Protein AF-A0A562SX01-F1 (afdb_monomer)

Solvent-accessible surface area (backbone atoms only — not comparable to full-atom values): 12987 Å² total; per-residue (Å²): 105,70,64,56,53,40,54,46,38,74,75,64,34,46,51,41,37,66,87,59,15,26,40,37,54,45,76,44,70,61,44,77,41,73,94,79,33,29,35,37,55,60,44,55,45,57,44,79,40,73,64,53,52,91,39,69,68,59,54,55,48,47,28,69,74,72,72,46,53,72,67,57,49,51,51,53,49,50,52,50,24,53,49,50,54,50,48,56,71,75,39,66,60,53,73,45,78,61,45,25,35,43,30,58,48,103,89,47,81,47,76,46,62,49,42,80,57,86,81,60,79,63,42,82,54,80,86,83,79,69,89,81,68,80,44,79,43,75,59,89,93,44,79,41,40,53,64,59,52,51,51,53,53,55,64,73,59,64,70,74,79,72,62,63,62,57,56,54,51,52,52,53,53,53,52,52,51,51,53,54,50,48,62,76,76,40,83,83,82,85,78,88,87,74,91,85,80,81,84,87,81,88,81,88,88,83,85,88,84,91,132

pLDDT: mean 81.66, std 14.64, range [40.81, 96.25]

Nearest PDB structures (foldseek):
  6o6k-assembly1_B  TM=8.330E-01  e=7.144E-02  Escherichia coli K-12
  4yex-assembly1_A  TM=8.608E-01  e=1.485E-01  Escherichia coli
  4p3v-assembly1_A-2  TM=8.285E-01  e=1.314E-01  Escherichia coli K-12
  6o8q-assembly1_E  TM=8.315E-01  e=1.237E-01  Escherichia coli K-12
  4qju-assembly1_B  TM=5.529E-01  e=1.030E-01  Staphylococcus aureus subsp. aureus Mu50

Organism: NCBI:txid510947

Sequence (211 aa):
MVELVAQYLTFNKQVSIKDVGTFSVEELPARLDFPNRLLHAPEHILHFNTKWSEDELFEQWLQKQSGASQQEVQEQLQHLSDLFQRTLSEEKRFGWKRIGQFSKNEQQIAFVSEFEAAKRAPVTAEKVIRKNAQHSIRVGEQEKTNVEMEELLQTQSRKTLNLWWLFALALFLTALVLILFTLTNHSPQWNRQGNSQKLKLNEMPALYKSR

Secondary structure (DSSP, 8-state):
-HHHHHHHHHHHSEEEETTTEEEEEEEEPPEEETTTTEEEPPEEEEEEES-----HHHHHHHHHHH---HHHHHHHHHHHHHHHHHHHHH-SEEEETTTEEEEEETTEEEEEE------PPPEEPP----TT---EEEETTEEEEHHHHHHHHHHHT-----THHHHHHHHHHHHHHHHHHHHHHS-------S-----------------

Foldseek 3Di:
DLVLVLVCCVPVQWDFAPLAFIKGKDKACWDQDPVVQWIFHIDIDIDTDSDGDDDVVSLVVCCVVVVDDSVVSVVVSVVVSVVNVVCQVPPQKDARPLAFIWGDDPDDIDTDGPNDDPGDDIDGHDDDDDPPDFDFDDDPNDTDTPVVVVVVVVVVPPDPPPCVVVVVVVVVVVVVVVVVVCVVPDDDPPDDDDDDDDDDDDDDDDDDDDD

Radius of gyration: 47.68 Å; Cα contacts (8 Å, |Δi|>4): 227; chains: 1; bounding box: 154×55×83 Å

Mean predicted aligned error: 17.13 Å

Structure (mmCIF, N/CA/C/O backbone):
data_AF-A0A562SX01-F1
#
_entry.id   AF-A0A562SX01-F1
#
loop_
_atom_site.group_PDB
_atom_site.id
_atom_site.type_symbol
_atom_site.label_atom_id
_atom_site.label_alt_id
_atom_site.label_comp_id
_atom_site.label_asym_id
_atom_site.label_entity_id
_atom_site.label_seq_id
_atom_site.pdbx_PDB_ins_code
_atom_site.Cartn_x
_atom_site.Cartn_y
_atom_site.Cartn_z
_atom_site.occupancy
_atom_site.B_iso_or_equiv
_atom_site.auth_seq_id
_atom_site.auth_comp_id
_atom_site.auth_asym_id
_atom_site.auth_atom_id
_atom_site.pdbx_PDB_model_num
ATOM 1 N N . MET A 1 1 ? -14.281 -9.544 9.778 1.00 90.19 1 MET A N 1
ATOM 2 C CA . MET A 1 1 ? -14.142 -8.078 9.611 1.00 90.19 1 MET A CA 1
ATOM 3 C C . MET A 1 1 ? -12.823 -7.658 8.979 1.00 90.19 1 MET A C 1
ATOM 5 O O . MET A 1 1 ? -12.880 -7.146 7.874 1.00 90.19 1 MET A O 1
ATOM 9 N N . VAL A 1 2 ? -11.653 -7.911 9.582 1.00 92.44 2 VAL A N 1
ATOM 10 C CA . VAL A 1 2 ? -10.346 -7.512 8.995 1.00 92.44 2 VAL A CA 1
ATOM 11 C C . VAL A 1 2 ? -10.159 -8.013 7.550 1.00 92.44 2 VAL A C 1
ATOM 13 O O . VAL A 1 2 ? -9.691 -7.278 6.689 1.00 92.44 2 VAL A O 1
ATOM 16 N N . GLU A 1 3 ? -10.602 -9.234 7.241 1.00 92.00 3 GLU A N 1
ATOM 17 C CA . GLU A 1 3 ? -10.546 -9.765 5.869 1.00 92.00 3 GLU A CA 1
ATOM 18 C C . GLU A 1 3 ? -11.429 -8.993 4.874 1.00 92.00 3 GLU A C 1
ATOM 20 O O . GLU A 1 3 ? -11.033 -8.813 3.725 1.00 92.00 3 GLU A O 1
ATOM 25 N N . LEU A 1 4 ? -12.589 -8.492 5.316 1.00 92.88 4 LEU A N 1
ATOM 26 C CA . LEU A 1 4 ? -13.482 -7.671 4.493 1.00 92.88 4 LEU A CA 1
ATOM 27 C C . LEU A 1 4 ? -12.864 -6.297 4.217 1.00 92.88 4 LEU A C 1
ATOM 29 O O . LEU A 1 4 ? -12.974 -5.800 3.101 1.00 92.88 4 LEU A O 1
ATOM 33 N N . VAL A 1 5 ? -12.148 -5.725 5.191 1.00 93.19 5 VAL A N 1
ATOM 34 C CA . VAL A 1 5 ? -11.354 -4.496 5.005 1.00 93.19 5 VAL A CA 1
ATOM 35 C C . VAL A 1 5 ? -10.289 -4.718 3.926 1.00 93.19 5 VAL A C 1
ATOM 37 O O . VAL A 1 5 ? -10.196 -3.944 2.975 1.00 93.19 5 VAL A O 1
ATOM 40 N N . ALA A 1 6 ? -9.521 -5.808 4.024 1.00 92.00 6 ALA A N 1
ATOM 41 C CA . ALA A 1 6 ? -8.497 -6.148 3.033 1.00 92.00 6 ALA A CA 1
ATOM 42 C C . ALA A 1 6 ? -9.093 -6.380 1.630 1.00 92.00 6 ALA A C 1
ATOM 44 O O . ALA A 1 6 ? -8.517 -5.970 0.618 1.00 92.00 6 ALA A O 1
ATOM 45 N N . GLN A 1 7 ? -10.262 -7.022 1.559 1.00 91.88 7 GLN A N 1
ATOM 46 C CA . GLN A 1 7 ? -10.986 -7.220 0.307 1.00 91.88 7 GLN A CA 1
ATOM 47 C C . GLN A 1 7 ? -11.448 -5.887 -0.290 1.00 91.88 7 GLN A C 1
ATOM 49 O O . GLN A 1 7 ? -11.223 -5.649 -1.474 1.00 91.88 7 GLN A O 1
ATOM 54 N N . TYR A 1 8 ? -12.033 -5.001 0.514 1.00 93.56 8 TYR A N 1
ATOM 55 C CA . TYR A 1 8 ? -12.489 -3.690 0.057 1.00 93.56 8 TYR A CA 1
ATOM 56 C C . TYR A 1 8 ? -11.333 -2.826 -0.466 1.00 93.56 8 TYR A C 1
ATOM 58 O O . TYR A 1 8 ? -11.440 -2.242 -1.547 1.00 93.56 8 TYR A O 1
ATOM 66 N N . LEU A 1 9 ? -10.192 -2.828 0.233 1.00 91.69 9 LEU A N 1
ATOM 67 C CA . LEU A 1 9 ? -8.965 -2.136 -0.183 1.00 91.69 9 LEU A CA 1
ATOM 68 C C . LEU A 1 9 ? -8.446 -2.585 -1.554 1.00 91.69 9 LEU A C 1
ATOM 70 O O . LEU A 1 9 ? -7.864 -1.782 -2.280 1.00 91.69 9 LEU A O 1
ATOM 74 N N . THR A 1 10 ? -8.687 -3.844 -1.930 1.00 87.62 10 THR A N 1
ATOM 75 C CA . THR A 1 10 ? -8.270 -4.379 -3.236 1.00 87.62 10 THR A CA 1
ATOM 76 C C . THR A 1 10 ? -9.004 -3.693 -4.396 1.00 87.62 10 THR A C 1
ATOM 78 O O . THR A 1 10 ? -8.439 -3.564 -5.480 1.00 87.62 10 THR A O 1
ATOM 81 N N . PHE A 1 11 ? -10.240 -3.231 -4.179 1.00 88.25 11 PHE A N 1
ATOM 82 C CA . PHE A 1 11 ? -11.074 -2.636 -5.229 1.00 88.25 11 PHE A CA 1
ATOM 83 C C . PHE A 1 11 ? -11.157 -1.112 -5.138 1.00 88.25 11 PHE A C 1
ATOM 85 O O . PHE A 1 11 ? -11.030 -0.435 -6.154 1.00 88.25 11 PHE A O 1
ATOM 92 N N . ASN A 1 12 ? -11.340 -0.570 -3.933 1.00 91.19 12 ASN A N 1
ATOM 93 C CA . ASN A 1 12 ? -11.610 0.857 -3.737 1.00 91.19 12 ASN A CA 1
ATOM 94 C C . ASN A 1 12 ? -10.358 1.681 -3.419 1.00 91.19 12 ASN A C 1
ATOM 96 O O . ASN A 1 12 ? -10.450 2.899 -3.313 1.00 91.19 12 ASN A O 1
ATOM 100 N N . LYS A 1 13 ? -9.186 1.036 -3.293 1.00 92.00 13 LYS A N 1
ATOM 101 C CA . LYS A 1 13 ? -7.871 1.639 -3.000 1.00 92.00 13 LYS A CA 1
ATOM 102 C C . LYS A 1 13 ? -7.796 2.468 -1.711 1.00 92.00 13 LYS A C 1
ATOM 104 O O . LYS A 1 13 ? -6.700 2.826 -1.314 1.00 92.00 13 LYS A O 1
ATOM 109 N N . GLN A 1 14 ? -8.892 2.763 -1.029 1.00 94.69 14 GLN A N 1
ATOM 110 C CA . GLN A 1 14 ? -8.906 3.517 0.215 1.00 94.69 14 GLN A CA 1
ATOM 111 C C . GLN A 1 14 ? -10.046 3.031 1.102 1.00 94.69 14 GLN A C 1
ATOM 113 O O . GLN A 1 14 ? -11.100 2.649 0.600 1.00 94.69 14 GLN A O 1
ATOM 118 N N . VAL A 1 15 ? -9.824 3.036 2.413 1.00 95.62 15 VAL A N 1
ATOM 119 C CA . VAL A 1 15 ? -10.876 2.843 3.412 1.00 95.62 15 VAL A CA 1
ATOM 120 C C . VAL A 1 15 ? -10.531 3.607 4.673 1.00 95.62 15 VAL A C 1
ATOM 122 O O . VAL A 1 15 ? -9.377 3.588 5.116 1.00 95.62 15 VAL A O 1
ATOM 125 N N . SER A 1 16 ? -11.521 4.269 5.255 1.00 96.25 16 SER A N 1
ATOM 126 C CA . SER A 1 16 ? -11.385 4.896 6.566 1.00 96.25 16 SER A CA 1
ATOM 127 C C . SER A 1 16 ? -12.200 4.141 7.608 1.00 96.25 16 SER A C 1
ATOM 129 O O . SER A 1 16 ? -13.365 3.817 7.395 1.00 96.25 16 SER A O 1
ATOM 131 N N . ILE A 1 17 ? -11.570 3.842 8.743 1.00 95.25 17 ILE A N 1
ATOM 132 C CA . ILE A 1 17 ? -12.204 3.165 9.871 1.00 95.25 17 ILE A CA 1
ATOM 133 C C . ILE A 1 17 ? -12.114 4.086 11.081 1.00 95.25 17 ILE A C 1
ATOM 135 O O . ILE A 1 17 ? -11.023 4.494 11.498 1.00 95.25 17 ILE A O 1
ATOM 139 N N . LYS A 1 18 ? -13.278 4.387 11.658 1.00 93.19 18 LYS A N 1
ATOM 140 C CA . LYS A 1 18 ? -13.404 5.210 12.857 1.00 93.19 18 LYS A CA 1
ATOM 141 C C . LYS A 1 18 ? -12.521 4.677 13.983 1.00 93.19 18 LYS A C 1
ATOM 143 O O . LYS A 1 18 ? -12.4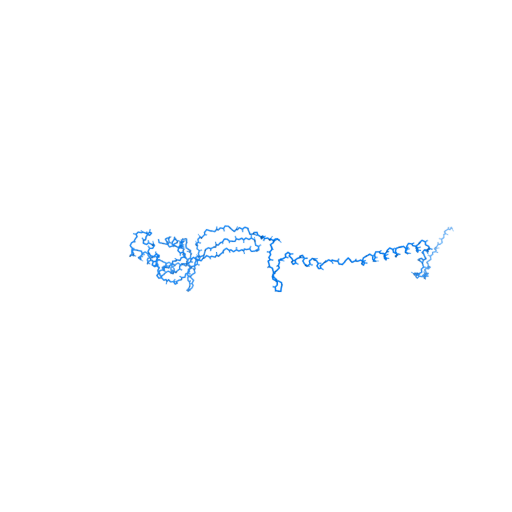88 3.476 14.231 1.00 93.19 18 LYS A O 1
ATOM 148 N N . ASP A 1 19 ? -11.802 5.573 14.651 1.00 91.38 19 ASP A N 1
ATOM 149 C CA . ASP A 1 19 ? -10.902 5.272 15.772 1.00 91.38 19 ASP A CA 1
ATOM 150 C C . ASP A 1 19 ? -9.759 4.290 15.450 1.00 91.38 19 ASP A C 1
ATOM 152 O O . ASP A 1 19 ? -9.037 3.873 16.348 1.00 91.38 19 ASP A O 1
ATOM 156 N N . VAL A 1 20 ? -9.531 3.954 14.178 1.00 93.81 20 VAL A N 1
ATOM 157 C CA . VAL A 1 20 ? -8.364 3.182 13.720 1.00 93.81 20 VAL A CA 1
ATOM 158 C C . VAL A 1 20 ? -7.490 4.062 12.838 1.00 93.81 20 VAL A C 1
ATOM 160 O O . VAL A 1 20 ? -6.303 4.233 13.115 1.00 93.81 20 VAL A O 1
ATOM 163 N N . GLY A 1 21 ? -8.078 4.630 11.785 1.00 94.50 21 GLY A N 1
ATOM 164 C CA . GLY A 1 21 ? -7.365 5.416 10.789 1.00 94.50 21 GLY A CA 1
ATOM 165 C C . GLY A 1 21 ? -7.805 5.123 9.358 1.00 94.50 21 GLY A C 1
ATOM 166 O O . GLY A 1 21 ? -8.727 4.348 9.101 1.00 94.50 21 GLY A O 1
ATOM 167 N N . THR A 1 22 ? -7.106 5.748 8.420 1.00 96.06 22 THR A N 1
ATOM 168 C CA . THR A 1 22 ? -7.301 5.593 6.980 1.00 96.06 22 THR A CA 1
ATOM 169 C C . THR A 1 22 ? -6.197 4.731 6.387 1.00 96.06 22 THR A C 1
ATOM 171 O O . THR A 1 22 ? -5.009 4.976 6.613 1.00 96.06 22 THR A O 1
ATOM 174 N N . PHE A 1 23 ? -6.597 3.757 5.580 1.00 95.38 23 PHE A N 1
ATOM 175 C CA . PHE A 1 23 ? -5.716 2.956 4.744 1.00 95.38 23 PHE A CA 1
ATOM 176 C C . PHE A 1 23 ? -5.864 3.399 3.292 1.00 95.38 23 PHE A C 1
ATOM 178 O O . PHE A 1 23 ? -6.986 3.531 2.809 1.00 95.38 23 PHE A O 1
ATOM 185 N N . SER A 1 24 ? -4.754 3.607 2.588 1.00 94.69 24 SER A N 1
ATOM 186 C CA . SER A 1 24 ? -4.752 4.021 1.180 1.00 94.69 24 SER A CA 1
ATOM 187 C C . SER A 1 24 ? -3.685 3.279 0.386 1.00 94.69 24 SER A C 1
ATOM 189 O O . SER A 1 24 ? -2.527 3.230 0.788 1.00 94.69 24 SER A O 1
ATOM 191 N N . VAL A 1 25 ? -4.068 2.712 -0.748 1.00 92.62 25 VAL A N 1
ATOM 192 C CA . VAL A 1 25 ? -3.209 2.007 -1.693 1.00 92.62 25 VAL A CA 1
ATOM 193 C C . VAL A 1 25 ? -2.654 3.024 -2.684 1.00 92.62 25 VAL A C 1
ATOM 195 O O . VAL A 1 25 ? -3.387 3.565 -3.513 1.00 92.62 25 VAL A O 1
ATOM 198 N N . GLU A 1 26 ? -1.352 3.263 -2.607 1.00 90.56 26 GLU A N 1
ATOM 199 C CA . GLU A 1 26 ? -0.598 4.035 -3.588 1.00 90.56 26 GLU A CA 1
ATOM 200 C C . GLU A 1 26 ? -0.040 3.098 -4.662 1.00 90.56 26 GLU A C 1
ATOM 202 O O . GLU A 1 26 ? 0.462 2.016 -4.359 1.00 90.56 26 GLU A O 1
ATOM 207 N N . GLU A 1 27 ? -0.133 3.510 -5.925 1.00 88.00 27 GLU A N 1
ATOM 208 C CA . GLU A 1 27 ? 0.446 2.795 -7.061 1.00 88.00 27 GLU A CA 1
ATOM 209 C C . GLU A 1 27 ? 1.734 3.500 -7.489 1.00 88.00 27 GLU A C 1
ATOM 211 O O . GLU A 1 27 ? 1.711 4.610 -8.022 1.00 88.00 27 GLU A O 1
ATOM 216 N N . LEU A 1 28 ? 2.870 2.849 -7.257 1.00 88.19 28 LEU A N 1
ATOM 217 C CA . LEU A 1 28 ? 4.151 3.284 -7.782 1.00 88.19 28 LEU A CA 1
ATOM 218 C C . LEU A 1 28 ? 4.261 2.872 -9.253 1.00 88.19 28 LEU A C 1
ATOM 220 O O . LEU A 1 28 ? 4.051 1.698 -9.576 1.00 88.19 28 LEU A O 1
ATOM 224 N N . PRO A 1 29 ? 4.637 3.794 -10.155 1.00 91.25 29 PRO A N 1
ATOM 225 C CA . PRO A 1 29 ? 4.754 3.487 -11.572 1.00 91.25 29 PRO A CA 1
ATOM 226 C C . PRO A 1 29 ? 5.873 2.476 -11.836 1.00 91.25 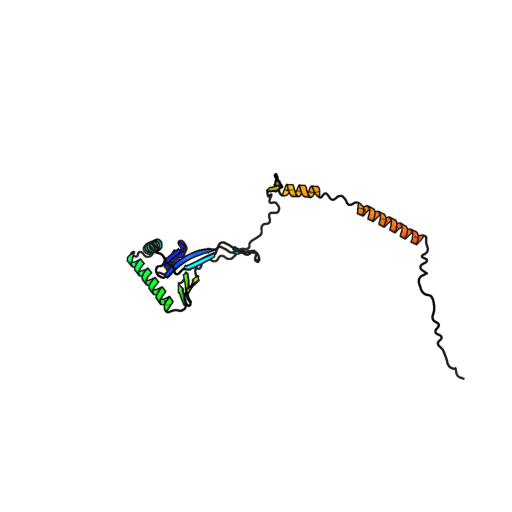29 PRO A C 1
ATOM 228 O O . PRO A 1 29 ? 6.777 2.280 -11.023 1.00 91.25 29 PRO A O 1
ATOM 231 N N . ALA A 1 30 ? 5.845 1.870 -13.025 1.00 91.56 30 ALA A N 1
ATOM 232 C CA . ALA A 1 30 ? 6.946 1.046 -13.506 1.00 91.56 30 ALA A CA 1
ATOM 233 C C . ALA A 1 30 ? 8.259 1.845 -13.506 1.00 91.56 30 ALA A C 1
ATOM 235 O O . ALA A 1 30 ? 8.296 3.004 -13.933 1.00 91.56 30 ALA A O 1
ATOM 236 N N . ARG A 1 31 ? 9.345 1.220 -13.046 1.00 91.94 31 ARG A N 1
ATOM 237 C CA . ARG A 1 31 ? 10.655 1.872 -12.904 1.00 91.94 31 ARG A CA 1
ATOM 238 C C . ARG A 1 31 ? 11.693 1.183 -13.773 1.00 91.94 31 ARG A C 1
ATOM 240 O O . ARG A 1 31 ? 11.840 -0.033 -13.723 1.00 91.94 31 ARG A O 1
ATOM 247 N N . LEU A 1 32 ? 12.424 1.969 -14.557 1.00 92.31 32 LEU A N 1
ATOM 248 C CA . LEU A 1 32 ? 13.564 1.485 -15.329 1.00 92.31 32 LEU A CA 1
ATOM 249 C C . LEU A 1 32 ? 14.831 1.558 -14.471 1.00 92.31 32 LEU A C 1
ATOM 251 O O . LEU A 1 32 ? 15.298 2.643 -14.126 1.00 92.31 32 LEU A O 1
ATOM 255 N N . ASP A 1 33 ? 15.397 0.400 -14.161 1.00 91.75 33 ASP A N 1
ATOM 256 C CA . ASP A 1 33 ? 16.733 0.255 -13.599 1.00 91.75 33 ASP A CA 1
ATOM 257 C C . ASP A 1 33 ? 17.748 0.263 -14.752 1.00 91.75 33 ASP A C 1
ATOM 259 O O . ASP A 1 33 ? 17.955 -0.733 -15.451 1.00 91.75 33 ASP A O 1
ATOM 263 N N . PHE A 1 34 ? 18.344 1.433 -14.991 1.00 89.50 34 PHE A N 1
ATOM 264 C CA . PHE A 1 34 ? 19.327 1.633 -16.056 1.00 89.50 34 PHE A CA 1
ATOM 265 C C . PHE A 1 34 ? 20.605 0.795 -15.878 1.00 89.50 34 PHE A C 1
ATOM 267 O O . PHE A 1 34 ? 21.010 0.175 -16.867 1.00 89.50 34 PHE A O 1
ATOM 274 N N . PRO A 1 35 ? 21.251 0.753 -14.690 1.00 91.50 35 PRO A N 1
ATOM 275 C CA . PRO A 1 35 ? 22.425 -0.090 -14.462 1.00 91.50 35 PRO A CA 1
ATOM 276 C C . PRO A 1 35 ? 22.195 -1.560 -14.810 1.00 91.50 35 PRO A C 1
ATOM 278 O O . PRO A 1 35 ? 23.015 -2.156 -15.512 1.00 91.50 35 PRO A O 1
ATOM 281 N N . ASN A 1 36 ? 21.067 -2.123 -14.371 1.00 92.38 36 ASN A N 1
ATOM 282 C CA . ASN A 1 36 ? 20.784 -3.548 -14.545 1.00 92.38 36 ASN A CA 1
ATOM 283 C C . ASN A 1 36 ? 20.001 -3.861 -15.828 1.00 92.38 36 ASN A C 1
ATOM 285 O O . ASN A 1 36 ? 19.815 -5.030 -16.159 1.00 92.38 36 ASN A O 1
ATOM 289 N N . ARG A 1 37 ? 19.568 -2.834 -16.575 1.00 91.31 37 ARG A N 1
ATOM 290 C CA . ARG A 1 37 ? 18.702 -2.956 -17.763 1.00 91.31 37 ARG A CA 1
ATOM 291 C C . ARG A 1 37 ? 17.424 -3.735 -17.459 1.00 91.31 37 ARG A C 1
ATOM 293 O O . ARG A 1 37 ? 16.992 -4.566 -18.256 1.00 91.31 37 ARG A O 1
ATOM 300 N N . LEU A 1 38 ? 16.827 -3.468 -16.304 1.00 94.19 38 LEU A N 1
ATOM 301 C CA . LEU A 1 38 ? 15.600 -4.116 -15.859 1.00 94.19 38 LEU A CA 1
ATOM 302 C C . LEU A 1 38 ? 14.461 -3.106 -15.820 1.00 94.19 38 LEU A C 1
ATOM 304 O O . LEU A 1 38 ? 14.623 -1.980 -15.360 1.00 94.19 38 LEU A O 1
ATOM 308 N N . LEU A 1 39 ? 13.289 -3.516 -16.284 1.00 91.62 39 LEU A N 1
ATOM 309 C CA . LEU A 1 39 ? 12.047 -2.790 -16.094 1.00 91.62 39 LEU A CA 1
ATOM 310 C C . LEU A 1 39 ? 11.271 -3.455 -14.957 1.00 91.62 39 LEU A C 1
ATOM 312 O O . LEU A 1 39 ? 10.782 -4.580 -15.091 1.00 91.62 39 LEU A O 1
ATOM 316 N N . HIS A 1 40 ? 11.171 -2.748 -13.838 1.00 92.00 40 HIS A N 1
ATOM 317 C CA . HIS A 1 40 ? 10.344 -3.129 -12.705 1.00 92.00 40 HIS A CA 1
ATOM 318 C C . HIS A 1 40 ? 8.884 -2.817 -13.020 1.00 92.00 40 HIS A C 1
ATOM 320 O O . HIS A 1 40 ? 8.562 -1.737 -13.521 1.00 92.00 40 HIS A O 1
ATOM 326 N N . ALA A 1 41 ? 8.001 -3.768 -12.721 1.00 90.75 41 ALA A N 1
ATOM 327 C CA . ALA A 1 41 ? 6.566 -3.561 -12.836 1.00 90.75 41 ALA A CA 1
ATOM 328 C C . ALA A 1 41 ? 6.076 -2.490 -11.840 1.00 90.75 41 ALA A C 1
ATOM 330 O O . ALA A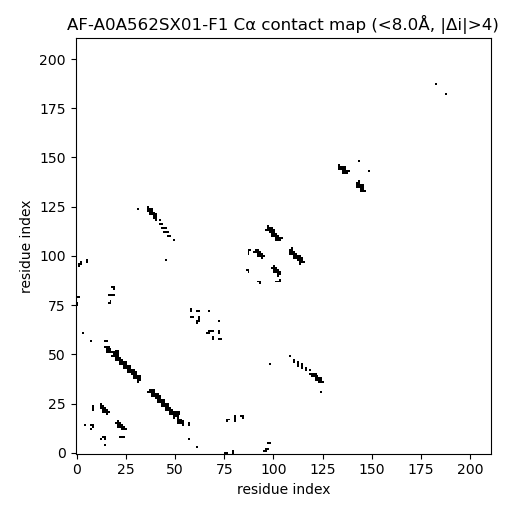 1 41 ? 6.765 -2.222 -10.854 1.00 90.75 41 ALA A O 1
ATOM 331 N N . PRO A 1 42 ? 4.892 -1.897 -12.074 1.00 89.38 42 PRO A N 1
ATOM 332 C CA . PRO A 1 42 ? 4.238 -1.059 -11.079 1.00 89.38 42 PRO A CA 1
ATOM 333 C C . PRO A 1 42 ? 4.046 -1.816 -9.761 1.00 89.38 42 PRO A C 1
ATOM 335 O O . PRO A 1 42 ? 3.707 -3.005 -9.760 1.00 89.38 42 PRO A O 1
ATOM 338 N N . GLU A 1 43 ? 4.257 -1.126 -8.647 1.00 87.25 43 GLU A N 1
ATOM 339 C CA . GLU A 1 43 ? 4.134 -1.678 -7.296 1.00 87.25 43 GLU A CA 1
ATOM 340 C C . GLU A 1 43 ? 2.957 -1.013 -6.585 1.00 87.25 43 GLU A C 1
ATOM 342 O O . GLU A 1 43 ? 2.655 0.144 -6.844 1.00 87.25 43 GLU A O 1
ATOM 347 N N . HIS A 1 44 ? 2.294 -1.727 -5.676 1.00 87.38 44 HIS A N 1
ATOM 348 C CA . HIS A 1 44 ? 1.266 -1.126 -4.828 1.00 87.38 44 HIS A CA 1
ATOM 349 C C . HIS A 1 44 ? 1.739 -1.140 -3.382 1.00 87.38 44 HIS A C 1
ATOM 351 O O . HIS A 1 44 ? 2.165 -2.184 -2.882 1.00 87.38 44 HIS A O 1
ATOM 357 N N . ILE A 1 45 ? 1.651 0.006 -2.718 1.00 87.62 45 ILE A N 1
ATOM 358 C CA . ILE A 1 45 ? 2.035 0.174 -1.319 1.00 87.62 45 ILE A CA 1
ATOM 359 C C . ILE A 1 45 ? 0.805 0.609 -0.537 1.00 87.62 45 ILE A C 1
ATOM 361 O O . ILE A 1 45 ? 0.110 1.544 -0.922 1.00 87.62 45 ILE A O 1
ATOM 365 N N . LEU A 1 46 ? 0.529 -0.073 0.574 1.00 92.62 46 LEU A N 1
ATOM 366 C CA . LEU A 1 46 ? -0.507 0.353 1.500 1.00 92.62 46 LEU A CA 1
ATOM 367 C C . LEU A 1 46 ? 0.082 1.354 2.495 1.00 92.62 46 LEU A C 1
ATOM 369 O O . LEU A 1 46 ? 1.030 1.044 3.217 1.00 92.62 46 LEU A O 1
ATOM 373 N N . HIS A 1 47 ? -0.502 2.542 2.546 1.00 93.75 47 HIS A N 1
ATOM 374 C CA . HIS A 1 47 ? -0.207 3.578 3.523 1.00 93.75 47 HIS A CA 1
ATOM 375 C C . HIS A 1 47 ? -1.261 3.569 4.621 1.00 93.75 47 HIS A C 1
ATOM 377 O O . HIS A 1 47 ? -2.441 3.332 4.364 1.00 93.75 47 HIS A O 1
ATOM 383 N N . PHE A 1 48 ? -0.822 3.854 5.843 1.00 95.00 48 PHE A N 1
ATOM 384 C CA . PHE A 1 48 ? -1.683 3.990 7.007 1.00 95.00 48 PHE A CA 1
ATOM 385 C C . PHE A 1 48 ? -1.529 5.385 7.605 1.00 95.00 48 PHE A C 1
ATOM 387 O O . PHE A 1 48 ? -0.413 5.882 7.775 1.00 95.00 48 PHE A O 1
ATOM 394 N N . ASN A 1 49 ? -2.655 6.000 7.947 1.00 94.12 49 ASN A N 1
ATOM 395 C CA . ASN A 1 49 ? -2.719 7.275 8.642 1.00 94.12 49 ASN A CA 1
ATOM 396 C C . ASN A 1 49 ? -3.688 7.151 9.818 1.00 94.12 49 ASN A C 1
ATOM 398 O O . ASN A 1 49 ? -4.801 6.678 9.644 1.00 94.12 49 ASN A O 1
ATOM 402 N N . THR A 1 50 ? -3.305 7.621 11.002 1.00 92.19 50 THR A N 1
ATOM 403 C CA . THR A 1 50 ? -4.164 7.591 12.199 1.00 92.19 50 THR A CA 1
ATOM 404 C C . THR A 1 50 ? -5.399 8.491 12.074 1.00 92.19 50 THR A C 1
ATOM 406 O O . THR A 1 50 ? -6.377 8.306 12.793 1.00 92.19 50 THR A O 1
ATOM 409 N N . LYS A 1 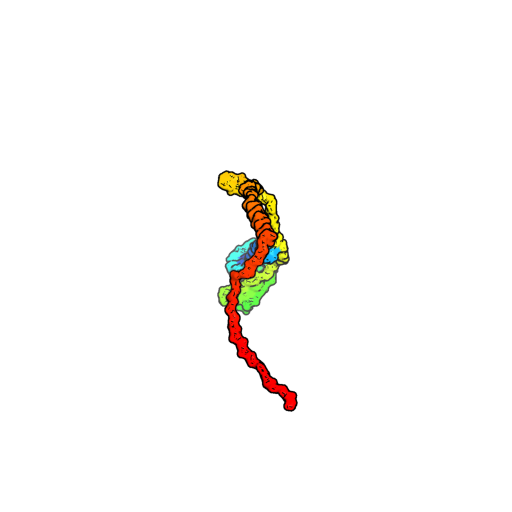51 ? -5.389 9.467 11.157 1.00 93.00 51 LYS A N 1
ATOM 410 C CA . LYS A 1 51 ? -6.574 10.275 10.852 1.00 93.00 51 LYS A CA 1
ATOM 411 C C . LYS A 1 51 ? -7.635 9.411 10.177 1.00 93.00 51 LYS A C 1
ATOM 413 O O . LYS A 1 51 ? -7.327 8.663 9.250 1.00 93.00 51 LYS A O 1
ATOM 418 N N . TRP A 1 52 ? -8.877 9.572 10.606 1.00 93.00 52 TRP A N 1
ATOM 419 C CA . TRP A 1 52 ? -10.037 8.908 10.030 1.00 93.00 52 TRP A CA 1
ATOM 420 C C . TRP A 1 52 ? -11.120 9.937 9.693 1.00 93.00 52 TRP A C 1
ATOM 422 O O . TRP A 1 52 ? -11.193 11.011 10.292 1.00 93.00 52 TRP A O 1
ATOM 432 N N . SER A 1 53 ? -11.941 9.590 8.715 1.00 92.50 53 SER A N 1
ATOM 433 C CA . SER A 1 53 ? -13.212 10.224 8.373 1.00 92.50 53 SER A CA 1
ATOM 434 C C . SER A 1 53 ? -14.312 9.167 8.296 1.00 92.50 53 SER A C 1
ATOM 436 O O . SER A 1 53 ? -14.031 7.966 8.283 1.00 92.50 53 SER A O 1
ATOM 438 N N . GLU A 1 54 ? -15.562 9.604 8.236 1.00 91.50 54 GLU A N 1
ATOM 439 C CA . GLU A 1 54 ? -16.678 8.714 7.915 1.00 91.50 54 GLU A CA 1
ATOM 440 C C . GLU A 1 54 ? -16.523 8.176 6.483 1.00 91.50 54 GLU A C 1
ATOM 442 O O . GLU A 1 54 ? -16.041 8.881 5.591 1.00 91.50 54 GLU A O 1
ATOM 447 N N . ASP A 1 55 ? -16.881 6.907 6.286 1.00 92.44 55 ASP A N 1
ATOM 448 C CA . ASP A 1 55 ? -16.783 6.197 5.007 1.00 92.44 55 ASP A CA 1
ATOM 449 C C . ASP A 1 55 ? -18.094 5.443 4.748 1.00 92.44 55 ASP A C 1
ATOM 451 O O . ASP A 1 55 ? -18.205 4.226 4.915 1.00 92.44 55 ASP A O 1
ATOM 455 N N . GLU A 1 56 ? -19.126 6.198 4.363 1.00 92.69 56 GLU A N 1
ATOM 456 C CA . GLU A 1 56 ? -20.467 5.659 4.105 1.00 92.69 56 GLU A CA 1
ATOM 457 C C . GLU A 1 56 ? -20.463 4.585 3.007 1.00 92.69 56 GLU A C 1
ATOM 459 O O . GLU A 1 56 ? -21.245 3.635 3.057 1.00 92.69 56 GLU A O 1
ATOM 464 N N . LEU A 1 57 ? -19.577 4.711 2.012 1.00 94.06 57 LEU A N 1
ATOM 465 C CA . LEU A 1 57 ? -19.461 3.744 0.919 1.00 94.06 57 LEU A CA 1
ATOM 466 C C . LEU A 1 57 ? -18.952 2.397 1.429 1.00 94.06 57 LEU A C 1
ATOM 468 O O . LEU A 1 57 ? -19.472 1.352 1.024 1.00 94.06 57 LEU A O 1
ATOM 472 N N . PHE A 1 58 ? -17.978 2.416 2.339 1.00 95.25 58 PHE A N 1
ATOM 473 C CA . PHE A 1 58 ? -17.497 1.205 2.986 1.00 95.25 58 PHE A CA 1
ATOM 474 C C . PHE A 1 58 ? -18.579 0.558 3.856 1.00 95.25 58 PHE A C 1
ATOM 476 O O . PHE A 1 58 ? -18.796 -0.651 3.749 1.00 95.25 58 PHE A O 1
ATOM 483 N N . GLU A 1 59 ? -19.315 1.341 4.650 1.00 93.94 59 GLU A N 1
ATOM 484 C CA . GLU A 1 59 ? -20.424 0.826 5.466 1.00 93.94 59 GLU A CA 1
ATOM 485 C C . GLU A 1 59 ? -21.526 0.192 4.606 1.00 93.94 59 GLU A C 1
ATOM 487 O O . GLU A 1 59 ? -21.963 -0.930 4.875 1.00 93.94 59 GLU A O 1
ATOM 492 N N . GLN A 1 60 ? -21.941 0.861 3.527 1.00 94.56 60 GLN A N 1
ATOM 493 C CA . GLN A 1 60 ? -22.932 0.329 2.587 1.00 94.56 60 GLN A CA 1
ATOM 494 C C . GLN A 1 60 ? -22.437 -0.939 1.882 1.00 94.56 60 GLN A C 1
ATOM 496 O O . GLN A 1 60 ? -23.216 -1.866 1.636 1.00 94.56 60 GLN A O 1
ATOM 501 N N . TRP A 1 61 ? -21.150 -0.997 1.535 1.00 95.75 61 TRP A N 1
ATOM 502 C CA . TRP A 1 61 ? -20.557 -2.190 0.941 1.00 95.75 61 TRP A CA 1
ATOM 503 C C . TRP A 1 61 ? -20.532 -3.357 1.931 1.00 95.75 61 TRP A C 1
ATOM 505 O O . TRP A 1 61 ? -20.891 -4.474 1.555 1.00 95.75 61 TRP A O 1
ATOM 515 N N . LEU A 1 62 ? -20.191 -3.103 3.197 1.00 95.25 62 LEU A N 1
ATOM 516 C CA . LEU A 1 62 ? -20.229 -4.113 4.252 1.00 95.25 62 LEU A CA 1
ATOM 517 C C . LEU A 1 62 ? -21.636 -4.673 4.447 1.00 95.25 62 LEU A C 1
ATOM 519 O O . LEU A 1 62 ? -21.774 -5.891 4.459 1.00 95.25 62 LEU A O 1
ATOM 523 N N . GLN A 1 63 ? -22.663 -3.818 4.517 1.00 95.25 63 GLN A N 1
ATOM 524 C CA . GLN A 1 63 ? -24.065 -4.253 4.623 1.00 95.25 63 GLN A CA 1
ATOM 525 C C . GLN A 1 63 ? -24.443 -5.209 3.483 1.00 95.25 63 GLN A C 1
ATOM 527 O O . GLN A 1 63 ? -25.016 -6.273 3.713 1.00 95.25 63 GLN A O 1
ATOM 532 N N . LYS A 1 64 ? -24.062 -4.872 2.242 1.00 94.12 64 LYS A N 1
ATOM 533 C CA . LYS A 1 64 ? -24.316 -5.726 1.070 1.00 94.12 64 LYS A CA 1
ATOM 534 C C . LYS A 1 64 ? -23.542 -7.043 1.118 1.00 94.12 64 LYS A C 1
ATOM 536 O O . LYS A 1 64 ? -24.071 -8.066 0.695 1.00 94.12 64 LYS A O 1
ATOM 541 N N . GLN A 1 65 ? -22.300 -7.018 1.596 1.00 93.44 65 GLN A N 1
ATOM 542 C CA . GLN A 1 65 ? -21.415 -8.181 1.597 1.00 93.44 65 GLN A CA 1
ATOM 543 C C . GLN A 1 65 ? -21.724 -9.163 2.738 1.00 93.44 65 GLN A C 1
ATOM 545 O O . GLN A 1 65 ? -21.581 -10.370 2.549 1.00 93.44 65 GLN A O 1
ATOM 550 N N . S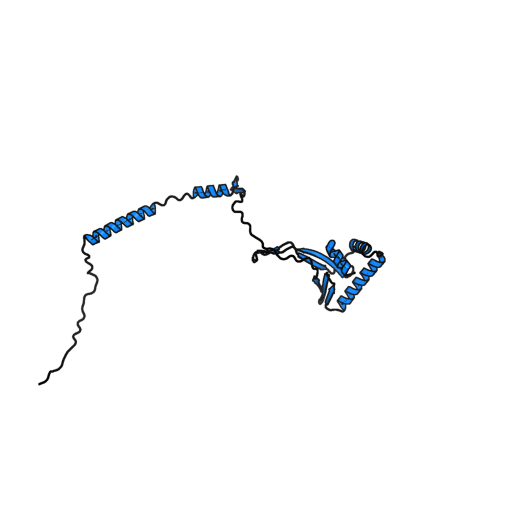ER A 1 66 ? -22.122 -8.667 3.913 1.00 89.56 66 SER A N 1
ATOM 551 C CA . SER A 1 66 ? -22.450 -9.488 5.087 1.00 89.56 66 SER A CA 1
ATOM 552 C C . SER A 1 66 ? -23.936 -9.837 5.191 1.00 89.56 66 SER A C 1
ATOM 554 O O . SER A 1 66 ? -24.282 -10.773 5.908 1.00 89.56 66 SER A O 1
ATOM 556 N N . GLY A 1 67 ? -24.811 -9.101 4.495 1.00 91.44 67 GLY A N 1
ATOM 557 C CA . GLY A 1 67 ? -26.265 -9.214 4.639 1.00 91.44 67 GLY A CA 1
ATOM 558 C C . GLY A 1 67 ? -26.797 -8.676 5.973 1.00 91.44 67 GLY A C 1
ATOM 559 O O . GLY A 1 67 ? -27.954 -8.927 6.300 1.00 91.44 67 GLY A O 1
ATOM 560 N N . ALA A 1 68 ? -25.962 -7.973 6.743 1.00 92.94 68 ALA A N 1
ATOM 561 C CA . ALA A 1 68 ? -26.309 -7.422 8.047 1.00 92.94 68 ALA A CA 1
ATOM 562 C C . ALA A 1 68 ? -26.991 -6.049 7.929 1.00 92.94 68 ALA A C 1
ATOM 564 O O . ALA A 1 68 ? -26.820 -5.318 6.948 1.00 92.94 68 ALA A O 1
ATOM 565 N N . SER A 1 69 ? -27.745 -5.684 8.961 1.00 94.56 69 SER A N 1
ATOM 566 C CA . SER A 1 69 ? -28.337 -4.355 9.106 1.00 94.56 69 SER A CA 1
ATOM 567 C C . SER A 1 69 ? -27.272 -3.277 9.349 1.00 94.56 69 SER A C 1
ATOM 569 O O . SER A 1 69 ? -26.147 -3.556 9.766 1.00 94.56 69 SER A O 1
ATOM 571 N N . GLN A 1 70 ? -27.633 -2.010 9.125 1.00 92.50 70 GLN A N 1
ATOM 572 C CA . GLN A 1 70 ? -26.733 -0.880 9.377 1.00 92.50 70 GLN A CA 1
ATOM 573 C C . GLN A 1 70 ? -26.229 -0.841 10.828 1.00 92.50 70 GLN A C 1
ATOM 575 O O . GLN A 1 70 ? -25.050 -0.584 11.052 1.00 92.50 70 GLN A O 1
ATOM 580 N N . GLN A 1 71 ? -27.100 -1.133 11.799 1.00 93.12 71 GLN A N 1
ATOM 581 C CA . GLN A 1 71 ? -26.736 -1.147 13.219 1.00 93.12 71 GLN A CA 1
ATOM 582 C C . GLN A 1 71 ? -25.702 -2.236 13.521 1.00 93.12 71 GLN A C 1
ATOM 584 O O . GLN A 1 71 ? -24.675 -1.950 14.128 1.00 93.12 71 GLN A O 1
ATOM 589 N N . GLU A 1 72 ? -25.911 -3.453 13.017 1.00 94.44 72 GLU A N 1
ATOM 590 C CA . GLU A 1 72 ? -24.967 -4.561 13.204 1.00 94.44 72 GLU A CA 1
ATOM 591 C C . GLU A 1 72 ? -23.599 -4.265 12.572 1.00 94.44 72 GLU A C 1
ATOM 593 O O . GLU A 1 72 ? -22.564 -4.583 13.156 1.00 94.44 72 GLU A O 1
ATOM 598 N N . VAL A 1 73 ? -23.563 -3.627 11.394 1.00 94.38 73 VAL A N 1
ATOM 599 C CA . VAL A 1 73 ? -22.297 -3.222 10.756 1.00 94.38 73 VAL A CA 1
ATOM 600 C C . VAL A 1 73 ? -21.563 -2.180 11.600 1.00 94.38 73 VAL A C 1
ATOM 602 O O . VAL A 1 73 ? -20.351 -2.300 11.795 1.00 94.38 73 VAL A O 1
ATOM 605 N N . GLN A 1 74 ? -22.277 -1.191 12.140 1.00 93.12 74 GLN A N 1
ATOM 606 C CA . GLN A 1 74 ? -21.688 -0.178 13.018 1.00 93.12 74 GLN A CA 1
ATOM 607 C C . GLN A 1 74 ? -21.144 -0.792 14.313 1.00 93.12 74 GLN A C 1
ATOM 609 O O . GLN A 1 74 ? -20.026 -0.470 14.716 1.00 93.12 74 GLN A O 1
ATOM 614 N N . GLU A 1 75 ? -21.870 -1.729 14.922 1.00 94.44 75 GLU A N 1
ATOM 615 C CA . GLU A 1 75 ? -21.402 -2.473 16.097 1.00 94.44 75 GLU A CA 1
ATOM 616 C C . GLU A 1 75 ? -20.152 -3.310 15.786 1.00 94.44 75 GLU A C 1
ATOM 618 O O . GLU A 1 75 ? -19.189 -3.306 16.556 1.00 94.44 75 GLU A O 1
ATOM 623 N N . GLN A 1 76 ? -20.118 -3.987 14.634 1.00 94.38 76 GLN A N 1
ATOM 624 C CA . GLN A 1 76 ? -18.959 -4.771 14.199 1.00 94.38 76 GLN A CA 1
ATOM 625 C C . GLN A 1 76 ? -17.721 -3.905 13.944 1.00 94.38 76 GLN A C 1
ATOM 627 O O . GLN A 1 76 ? -16.604 -4.325 14.264 1.00 94.38 76 GLN A O 1
ATOM 632 N N . LEU A 1 77 ? -17.904 -2.716 13.364 1.00 94.44 77 LEU A N 1
ATOM 633 C CA . LEU A 1 77 ? -16.824 -1.753 13.162 1.00 94.44 77 LEU A CA 1
ATOM 634 C C . LEU A 1 77 ? -16.337 -1.182 14.491 1.00 94.44 77 LEU A C 1
ATOM 636 O O . LEU A 1 77 ? -15.132 -1.180 14.723 1.00 94.44 77 LEU A O 1
ATOM 640 N N . GLN A 1 78 ? -17.246 -0.798 15.389 1.00 94.81 78 GLN A N 1
ATOM 641 C CA . GLN A 1 78 ? -16.882 -0.317 16.721 1.00 94.81 78 GLN A CA 1
ATOM 642 C C . GLN A 1 78 ? -16.098 -1.379 17.499 1.00 94.81 78 GLN A C 1
ATOM 644 O O . GLN A 1 78 ? -15.043 -1.086 18.053 1.00 94.81 78 GLN A O 1
ATOM 649 N N . HIS A 1 79 ? -16.554 -2.632 17.475 1.00 95.88 79 HIS A N 1
ATOM 650 C CA . HIS A 1 79 ? -15.848 -3.735 18.118 1.00 95.88 79 HIS A CA 1
ATOM 651 C C . HIS A 1 79 ? -14.448 -3.951 17.521 1.00 95.88 79 HIS A C 1
ATOM 653 O O . HIS A 1 79 ? -13.494 -4.219 18.251 1.00 95.88 79 HIS A O 1
ATOM 659 N N . LEU A 1 80 ? -14.292 -3.816 16.200 1.00 95.19 80 LEU A N 1
ATOM 660 C CA . LEU A 1 80 ? -12.981 -3.884 15.550 1.00 95.19 80 LEU A CA 1
ATOM 661 C C . LEU A 1 80 ? -12.062 -2.742 16.004 1.00 95.19 80 LEU A C 1
ATOM 663 O O . LEU A 1 80 ? -10.884 -2.992 16.266 1.00 95.19 80 LEU A O 1
ATOM 667 N N . SER A 1 81 ? -12.586 -1.524 16.124 1.00 95.12 81 SER A N 1
ATOM 668 C CA . SER A 1 81 ? -11.833 -0.362 16.602 1.00 95.12 81 SER A CA 1
ATOM 669 C C . SER A 1 81 ? -11.414 -0.511 18.062 1.00 95.12 81 SER A C 1
ATOM 671 O O . SER A 1 81 ? -10.251 -0.281 18.397 1.00 95.12 81 SER A O 1
ATOM 673 N N . ASP A 1 82 ? -12.315 -0.987 18.918 1.00 95.50 82 ASP A N 1
ATOM 674 C CA . ASP A 1 82 ? -12.027 -1.248 20.328 1.00 95.50 82 ASP A CA 1
ATOM 675 C C . ASP A 1 82 ? -10.940 -2.319 20.480 1.00 95.50 82 ASP A C 1
ATOM 677 O O . ASP A 1 82 ? -10.001 -2.150 21.262 1.00 95.50 82 ASP A O 1
ATOM 681 N N . LEU A 1 83 ? -11.029 -3.408 19.704 1.00 94.75 83 LEU A N 1
ATOM 682 C CA . LEU A 1 83 ? -9.994 -4.440 19.666 1.00 94.75 83 LEU A CA 1
ATOM 683 C C . LEU A 1 83 ? -8.654 -3.866 19.204 1.00 94.75 83 LEU A C 1
ATOM 685 O O . LEU A 1 83 ? -7.643 -4.104 19.857 1.00 94.75 83 LEU A O 1
ATOM 689 N N . PHE A 1 84 ? -8.640 -3.076 18.129 1.00 94.12 84 PHE A N 1
ATOM 690 C CA . PHE A 1 84 ? -7.420 -2.444 17.626 1.00 94.12 84 PHE A CA 1
ATOM 691 C C . PHE A 1 84 ? -6.739 -1.584 18.698 1.00 94.12 84 PHE A C 1
ATOM 693 O O . PHE A 1 84 ? -5.536 -1.719 18.920 1.00 94.12 84 PHE A O 1
ATOM 700 N N . GLN A 1 85 ? -7.500 -0.739 19.398 1.00 92.44 85 GLN A N 1
ATOM 701 C CA . GLN A 1 85 ? -6.967 0.147 20.437 1.00 92.44 85 GLN A CA 1
ATOM 702 C C . GLN A 1 85 ? -6.441 -0.615 21.659 1.00 92.44 85 GLN A C 1
ATOM 704 O O . GLN A 1 85 ? -5.391 -0.258 22.210 1.00 92.44 85 GLN A O 1
ATOM 709 N N . ARG A 1 86 ? -7.134 -1.687 22.067 1.00 92.88 86 ARG A N 1
ATOM 710 C CA . ARG A 1 86 ? -6.679 -2.575 23.148 1.00 92.88 86 ARG A CA 1
ATOM 711 C C . ARG A 1 86 ? -5.378 -3.272 22.770 1.00 92.88 86 ARG A C 1
ATOM 713 O O . ARG A 1 86 ? -4.390 -3.123 23.484 1.00 92.88 86 ARG A O 1
ATOM 720 N N . THR A 1 87 ? -5.333 -3.928 21.610 1.00 92.56 87 THR A N 1
ATOM 721 C CA . THR A 1 87 ? -4.135 -4.640 21.143 1.00 92.56 87 THR A CA 1
ATOM 722 C C . THR A 1 87 ? -2.953 -3.690 20.952 1.00 92.56 87 THR A C 1
ATOM 724 O O . THR A 1 87 ? -1.838 -4.020 21.337 1.00 92.56 87 THR A O 1
ATOM 727 N N . LEU A 1 88 ? -3.179 -2.473 20.452 1.00 90.44 88 LEU A N 1
ATOM 728 C CA . LEU A 1 88 ? -2.130 -1.457 20.323 1.00 90.44 88 LEU A CA 1
ATOM 729 C C . LEU A 1 88 ? -1.576 -0.976 21.677 1.00 90.44 88 LEU A C 1
ATOM 731 O O . LEU A 1 88 ? -0.447 -0.486 21.748 1.00 90.44 88 LEU A O 1
ATOM 735 N N . SER A 1 89 ? -2.371 -1.064 22.743 1.00 88.12 89 SER A N 1
ATOM 736 C CA . SER A 1 89 ? -1.966 -0.661 24.093 1.00 88.12 89 SER A CA 1
ATOM 737 C C . SER A 1 89 ? -1.283 -1.789 24.866 1.00 88.12 89 SER A C 1
ATOM 739 O O . SER A 1 89 ? -0.364 -1.517 25.636 1.00 88.12 89 SER A O 1
ATOM 741 N N . GLU A 1 90 ? -1.719 -3.031 24.657 1.00 89.06 90 GLU A N 1
ATOM 742 C CA . GLU A 1 90 ? -1.221 -4.224 25.350 1.00 89.06 90 GLU A CA 1
ATOM 743 C C . GLU A 1 90 ? 0.008 -4.833 24.661 1.00 89.06 90 GLU A C 1
ATOM 745 O O . GLU A 1 90 ? 0.979 -5.214 25.321 1.00 89.06 90 GLU A O 1
ATOM 750 N N . GLU A 1 91 ? -0.005 -4.905 23.330 1.00 85.50 91 GLU A N 1
ATOM 751 C CA . GLU A 1 91 ? 1.032 -5.558 22.541 1.00 85.50 91 GLU A CA 1
ATOM 752 C C . GLU A 1 91 ? 1.998 -4.541 21.926 1.00 85.50 91 GLU A C 1
ATOM 754 O O . GLU A 1 91 ? 1.614 -3.514 21.368 1.00 85.50 91 GLU A O 1
ATOM 759 N N . LYS A 1 92 ? 3.299 -4.857 21.950 1.00 83.75 92 LYS A N 1
ATOM 760 C CA . LYS A 1 92 ? 4.311 -4.030 21.269 1.00 83.75 92 LYS A CA 1
ATOM 761 C C . LYS A 1 92 ? 4.159 -4.061 19.745 1.00 83.75 92 LYS A C 1
ATOM 763 O O . LYS A 1 92 ? 4.513 -3.088 19.077 1.00 83.75 92 LYS A O 1
ATOM 768 N N . ARG A 1 93 ? 3.694 -5.189 19.194 1.00 90.38 93 ARG A N 1
ATOM 769 C CA . ARG A 1 93 ? 3.530 -5.412 17.755 1.00 90.38 93 ARG A CA 1
ATOM 770 C C . ARG A 1 93 ? 2.476 -6.482 17.491 1.00 90.38 93 ARG A C 1
ATOM 772 O O . ARG A 1 93 ? 2.593 -7.567 18.046 1.00 90.38 93 ARG A O 1
ATOM 779 N N . PHE A 1 94 ? 1.546 -6.202 16.584 1.00 94.25 94 PHE A N 1
ATOM 780 C CA . PHE A 1 94 ? 0.516 -7.144 16.133 1.00 94.25 94 PHE A CA 1
ATOM 781 C C . PHE A 1 94 ? 0.282 -7.020 14.623 1.00 94.25 94 PHE A C 1
ATOM 783 O O . PHE A 1 94 ? 0.713 -6.051 13.994 1.00 94.25 94 PHE A O 1
ATOM 790 N N . GLY A 1 95 ? -0.367 -8.015 14.016 1.00 92.75 95 GLY A N 1
ATOM 791 C CA . GLY A 1 95 ? -0.542 -8.099 12.565 1.00 92.75 95 GLY A CA 1
ATOM 792 C C . GLY A 1 95 ? -1.987 -8.307 12.134 1.00 92.75 95 GLY A C 1
ATOM 793 O O . GLY A 1 95 ? -2.712 -9.119 12.706 1.00 92.75 95 GLY A O 1
ATOM 794 N N . TRP A 1 96 ? -2.386 -7.607 11.076 1.00 94.06 96 TRP A N 1
ATOM 795 C CA . TRP A 1 96 ? -3.609 -7.856 10.324 1.00 94.06 96 TRP A CA 1
ATOM 796 C C . TRP A 1 96 ? -3.265 -8.520 8.997 1.00 94.06 96 TRP A C 1
ATOM 798 O O . TRP A 1 96 ? -2.648 -7.916 8.116 1.00 94.06 96 TRP A O 1
ATOM 808 N N . LYS A 1 97 ? -3.694 -9.774 8.847 1.00 90.38 97 LYS A N 1
ATOM 809 C CA . LYS A 1 97 ? -3.452 -10.579 7.647 1.00 90.38 97 LYS A CA 1
ATOM 810 C C . LYS A 1 97 ? -3.917 -9.827 6.391 1.00 90.38 97 LYS A C 1
ATOM 812 O O . LYS A 1 97 ? -5.041 -9.332 6.360 1.00 90.38 97 LYS A O 1
ATOM 817 N N . ARG A 1 98 ? -3.071 -9.788 5.351 1.00 87.88 98 ARG A N 1
ATOM 818 C CA . ARG A 1 98 ? -3.287 -9.081 4.063 1.00 87.88 98 ARG A CA 1
ATOM 819 C C . ARG A 1 98 ? -3.311 -7.547 4.133 1.00 87.88 98 ARG A C 1
ATOM 821 O O . ARG A 1 98 ? -3.536 -6.916 3.106 1.00 87.88 98 ARG A O 1
ATOM 828 N N . ILE A 1 99 ? -3.097 -6.954 5.306 1.00 91.88 99 ILE A N 1
ATOM 829 C CA . ILE A 1 99 ? -3.023 -5.499 5.487 1.00 91.88 99 ILE A CA 1
ATOM 830 C C . ILE A 1 99 ? -1.598 -5.133 5.896 1.00 91.88 99 ILE A C 1
ATOM 832 O O . ILE A 1 99 ? -0.884 -4.471 5.144 1.00 91.88 99 ILE A O 1
ATOM 836 N N . GLY A 1 100 ? -1.151 -5.602 7.059 1.00 92.56 100 GLY A N 1
ATOM 837 C CA . GLY A 1 100 ? 0.182 -5.295 7.560 1.00 92.56 100 GLY A CA 1
ATOM 838 C C . GLY A 1 100 ? 0.328 -5.442 9.064 1.00 92.56 100 GLY A C 1
ATOM 839 O O . GLY A 1 100 ? -0.567 -5.918 9.762 1.00 92.56 100 GLY A O 1
ATOM 840 N N . GLN A 1 101 ? 1.485 -5.019 9.555 1.00 94.00 101 GLN A N 1
ATOM 841 C CA . GLN A 1 101 ? 1.862 -5.090 10.959 1.00 94.00 101 GLN A CA 1
ATOM 842 C C . GLN A 1 101 ? 1.913 -3.699 11.575 1.00 94.00 101 GLN A C 1
ATOM 844 O O . GLN A 1 101 ? 2.468 -2.766 10.994 1.00 94.00 101 GLN A O 1
ATOM 849 N N . PHE A 1 102 ? 1.369 -3.590 12.778 1.00 94.44 102 PHE A N 1
ATOM 850 C CA . PHE A 1 102 ? 1.346 -2.380 13.581 1.00 94.44 102 PHE A CA 1
ATOM 851 C C . PHE A 1 102 ? 2.302 -2.544 14.750 1.00 94.44 102 PHE A C 1
ATOM 853 O O . PHE A 1 102 ? 2.405 -3.618 15.341 1.00 94.44 102 PHE A O 1
ATOM 860 N N . SER A 1 103 ? 2.991 -1.469 15.099 1.00 91.50 103 SER A N 1
ATOM 861 C CA . SER A 1 103 ? 3.795 -1.389 16.312 1.00 91.50 103 SER A CA 1
ATOM 862 C C . SER A 1 103 ? 3.676 -0.001 16.912 1.00 91.50 103 SER A C 1
ATOM 864 O O . SER A 1 103 ? 3.587 0.992 16.188 1.00 91.50 103 SER A O 1
ATOM 866 N N . LYS A 1 104 ? 3.663 0.072 18.239 1.00 87.88 104 LYS A N 1
ATOM 867 C CA . LYS A 1 104 ? 3.624 1.345 18.952 1.00 87.88 104 LYS A CA 1
ATOM 868 C C . LYS A 1 104 ? 5.050 1.753 19.300 1.00 87.88 104 LYS A C 1
ATOM 870 O O . LYS A 1 104 ? 5.691 1.107 20.126 1.00 87.88 104 LYS A O 1
ATOM 875 N N . ASN A 1 105 ? 5.539 2.809 18.657 1.00 81.25 105 ASN A N 1
ATOM 876 C CA . ASN A 1 105 ? 6.732 3.523 19.103 1.00 81.25 105 ASN A CA 1
ATOM 877 C C . ASN A 1 105 ? 6.302 4.698 19.991 1.00 81.25 105 ASN A C 1
ATOM 879 O O . ASN A 1 105 ? 5.141 5.096 19.935 1.00 81.25 105 ASN A O 1
ATOM 883 N N . GLU A 1 106 ? 7.226 5.233 20.794 1.00 74.50 106 GLU A N 1
ATOM 884 C CA . GLU A 1 106 ? 7.017 6.200 21.894 1.00 74.50 106 GLU A CA 1
ATOM 885 C C . GLU A 1 106 ? 5.763 7.095 21.783 1.00 74.50 106 GLU A C 1
ATOM 887 O O . GLU A 1 106 ? 4.991 7.165 22.737 1.00 74.50 106 GLU A O 1
ATOM 892 N N . GLN A 1 107 ? 5.515 7.731 20.628 1.00 70.88 107 GLN A N 1
ATOM 893 C CA . GLN A 1 107 ? 4.319 8.556 20.371 1.00 70.88 107 GLN A CA 1
ATOM 894 C C . GLN A 1 107 ? 3.646 8.318 19.005 1.00 70.88 107 GLN A C 1
ATOM 896 O O . GLN A 1 107 ? 2.710 9.034 18.651 1.00 70.88 107 GLN A O 1
ATOM 901 N N . GLN A 1 108 ? 4.101 7.344 18.212 1.00 83.00 108 GLN A N 1
ATOM 902 C CA . GLN A 1 108 ? 3.614 7.131 16.844 1.00 83.00 108 GLN A CA 1
ATOM 903 C C . GLN A 1 108 ? 3.362 5.652 16.557 1.00 83.00 108 GLN A C 1
ATOM 905 O O . GLN A 1 108 ? 4.131 4.776 16.957 1.00 83.00 108 GLN A O 1
ATOM 910 N N . ILE A 1 109 ? 2.281 5.383 15.825 1.00 88.31 109 ILE A N 1
ATOM 911 C CA . ILE A 1 109 ? 1.979 4.048 15.312 1.00 88.31 109 ILE A CA 1
ATOM 912 C C . ILE A 1 109 ? 2.841 3.833 14.069 1.00 88.31 109 ILE A C 1
ATOM 914 O O . ILE A 1 109 ? 2.643 4.486 13.046 1.00 88.31 109 ILE A O 1
ATOM 918 N N . ALA A 1 110 ? 3.802 2.921 14.158 1.00 91.25 110 ALA A N 1
ATOM 919 C CA . ALA A 1 110 ? 4.571 2.468 13.012 1.00 91.25 110 ALA A CA 1
ATOM 920 C C . ALA A 1 110 ? 3.819 1.330 12.314 1.00 91.25 110 ALA A C 1
ATOM 922 O O . ALA A 1 110 ? 3.406 0.359 12.954 1.00 91.25 110 ALA A O 1
ATOM 923 N N . PHE A 1 111 ? 3.665 1.454 10.997 1.00 93.50 111 PHE A N 1
ATOM 924 C CA . PHE A 1 111 ? 2.961 0.497 10.153 1.00 93.50 111 PHE A CA 1
ATOM 925 C C . PHE A 1 111 ? 3.893 -0.064 9.078 1.00 93.50 111 PHE A C 1
ATOM 927 O O . PHE A 1 111 ? 4.617 0.685 8.421 1.00 93.50 111 PHE A O 1
ATOM 934 N N . VAL A 1 112 ? 3.858 -1.382 8.891 1.00 91.81 112 VAL A N 1
ATOM 935 C CA . VAL A 1 112 ? 4.583 -2.088 7.831 1.00 91.81 112 VAL A CA 1
ATOM 936 C C . VAL A 1 112 ? 3.573 -2.854 6.989 1.00 91.81 112 VAL A C 1
ATOM 938 O O . VAL A 1 112 ? 2.944 -3.789 7.479 1.00 91.81 112 VAL A O 1
ATOM 941 N N . SER A 1 113 ? 3.429 -2.461 5.725 1.00 89.38 113 SER A N 1
ATOM 942 C CA . SER A 1 113 ? 2.512 -3.102 4.781 1.00 89.38 113 SER A CA 1
ATOM 943 C C . SER A 1 113 ? 2.901 -4.559 4.516 1.00 89.38 113 SER A C 1
ATOM 945 O O . SER A 1 113 ? 4.043 -4.853 4.162 1.00 89.38 113 SER A O 1
ATOM 947 N N . GLU A 1 114 ? 1.919 -5.452 4.621 1.00 86.25 114 GLU A N 1
ATOM 948 C CA . GLU A 1 114 ? 1.964 -6.838 4.125 1.00 86.25 114 GLU A CA 1
ATOM 949 C C . GLU A 1 114 ? 0.943 -7.015 2.984 1.00 86.25 114 GLU A C 1
ATOM 951 O O . GLU A 1 114 ? 0.487 -8.114 2.672 1.00 86.25 114 GLU A O 1
ATOM 956 N N . PHE A 1 115 ? 0.533 -5.899 2.373 1.00 79.50 115 PHE A N 1
ATOM 957 C CA . PHE A 1 115 ? -0.360 -5.896 1.228 1.00 79.50 115 PHE A CA 1
ATOM 958 C C . PHE A 1 115 ? 0.373 -6.479 0.014 1.00 79.50 115 PHE A C 1
ATOM 960 O O . PHE A 1 115 ? 1.175 -5.813 -0.643 1.00 79.50 115 PHE A O 1
ATOM 967 N N . GLU A 1 116 ? 0.127 -7.754 -0.269 1.00 68.12 116 GLU A N 1
ATOM 968 C CA . GLU A 1 116 ? 0.669 -8.423 -1.446 1.00 68.12 116 GLU A CA 1
ATOM 969 C C . GLU A 1 116 ? -0.138 -8.043 -2.691 1.00 68.12 116 GLU A C 1
ATOM 971 O O . GLU A 1 116 ? -1.078 -8.731 -3.091 1.00 68.12 116 GLU A O 1
ATOM 976 N N . ALA A 1 117 ? 0.252 -6.956 -3.354 1.00 65.06 117 ALA A N 1
ATOM 977 C CA . ALA A 1 117 ? -0.034 -6.850 -4.778 1.00 65.06 117 ALA A CA 1
ATOM 978 C C . ALA A 1 117 ? 0.854 -7.841 -5.538 1.00 65.06 117 ALA A C 1
ATOM 980 O O . ALA A 1 117 ? 2.017 -8.038 -5.183 1.00 65.06 117 ALA A O 1
ATOM 981 N N . ALA A 1 118 ? 0.306 -8.472 -6.579 1.00 66.62 118 ALA A N 1
ATOM 982 C CA . ALA A 1 118 ? 1.004 -9.480 -7.370 1.00 66.62 118 ALA A CA 1
ATOM 983 C C . ALA A 1 118 ? 2.361 -8.949 -7.869 1.00 66.62 118 ALA A C 1
ATOM 985 O O . ALA A 1 118 ? 2.426 -8.179 -8.831 1.00 66.62 118 ALA A O 1
ATOM 986 N N . LYS A 1 119 ? 3.452 -9.367 -7.215 1.00 69.31 119 LYS A N 1
ATOM 987 C CA . LYS A 1 119 ? 4.812 -9.000 -7.612 1.00 69.31 119 LYS A CA 1
ATOM 988 C C . LYS A 1 119 ? 5.121 -9.678 -8.937 1.00 69.31 119 LYS A C 1
ATOM 990 O O . LYS A 1 119 ? 5.214 -10.901 -9.017 1.00 69.31 119 LYS A O 1
ATOM 995 N N . ARG A 1 120 ? 5.261 -8.879 -9.990 1.00 80.38 120 ARG A N 1
ATOM 996 C CA . ARG A 1 120 ? 5.708 -9.364 -11.297 1.00 80.38 120 ARG A CA 1
ATOM 997 C C . ARG A 1 120 ? 7.225 -9.309 -11.344 1.00 80.38 120 ARG A C 1
ATOM 999 O O . ARG A 1 120 ? 7.824 -8.330 -10.901 1.00 80.38 120 ARG A O 1
ATOM 1006 N N . ALA A 1 121 ? 7.834 -10.361 -11.882 1.00 85.12 121 ALA A N 1
ATOM 1007 C CA . ALA A 1 121 ? 9.271 -10.385 -12.089 1.00 85.12 121 ALA A CA 1
ATOM 1008 C C . ALA A 1 121 ? 9.685 -9.228 -13.021 1.00 85.12 121 ALA A C 1
ATOM 1010 O O . ALA A 1 121 ? 8.962 -8.942 -13.984 1.00 85.12 121 ALA A O 1
ATOM 1011 N N . PRO A 1 122 ? 10.816 -8.557 -12.745 1.00 88.19 122 PRO A N 1
ATOM 1012 C CA . PRO A 1 122 ? 11.342 -7.540 -13.641 1.00 88.19 122 PRO A CA 1
ATOM 1013 C C . PRO A 1 122 ? 11.683 -8.159 -15.000 1.00 88.19 122 PRO A C 1
ATOM 1015 O O . PRO A 1 122 ? 12.121 -9.308 -15.080 1.00 88.19 122 PRO A O 1
ATOM 1018 N N . VAL A 1 123 ? 11.485 -7.389 -16.068 1.00 91.00 123 VAL A N 1
ATOM 1019 C CA . VAL A 1 123 ? 11.760 -7.826 -17.446 1.00 91.00 123 VAL A CA 1
ATOM 1020 C C . VAL A 1 123 ? 12.958 -7.080 -18.020 1.00 91.00 123 VAL A C 1
ATOM 1022 O O . VAL A 1 123 ? 13.190 -5.922 -17.681 1.00 91.00 123 VAL A O 1
ATOM 1025 N N . THR A 1 124 ? 13.727 -7.726 -18.895 1.00 91.00 124 THR A N 1
ATOM 1026 C CA . THR A 1 124 ? 14.884 -7.096 -19.544 1.00 91.00 124 THR A CA 1
ATOM 1027 C C . THR A 1 124 ? 14.439 -5.942 -20.442 1.00 91.00 124 THR A C 1
ATOM 1029 O O . THR A 1 124 ? 13.573 -6.105 -21.301 1.00 91.00 124 THR A O 1
ATOM 1032 N N . ALA A 1 125 ? 15.056 -4.777 -20.262 1.00 87.31 125 ALA A N 1
ATOM 1033 C CA . ALA A 1 125 ? 14.839 -3.591 -21.075 1.00 87.31 125 ALA A CA 1
ATOM 1034 C C . ALA A 1 125 ? 15.919 -3.484 -22.162 1.00 87.31 125 ALA A C 1
ATOM 1036 O O . ALA A 1 125 ? 17.108 -3.323 -21.875 1.00 87.31 125 ALA A O 1
ATOM 1037 N N . GLU A 1 126 ? 15.506 -3.529 -23.428 1.00 83.81 126 GLU A N 1
ATOM 1038 C CA . GLU A 1 126 ? 16.405 -3.341 -24.566 1.00 83.81 126 GLU A CA 1
ATOM 1039 C C . GLU A 1 126 ? 16.365 -1.901 -25.078 1.00 83.81 126 GLU A C 1
ATOM 1041 O O . GLU A 1 126 ? 15.310 -1.333 -25.371 1.00 83.81 126 GLU A O 1
ATOM 1046 N N . LYS A 1 127 ? 17.545 -1.294 -25.229 1.00 77.62 127 LYS A N 1
ATOM 1047 C CA . LYS A 1 127 ? 17.669 0.034 -25.828 1.00 77.62 127 LYS A CA 1
ATOM 1048 C C . LYS A 1 127 ? 17.579 -0.082 -27.349 1.00 77.62 127 LYS A C 1
ATOM 1050 O O . LYS A 1 127 ? 18.553 -0.442 -28.007 1.00 77.62 127 LYS A O 1
ATOM 1055 N N . VAL A 1 128 ? 16.443 0.304 -27.918 1.00 79.75 128 VAL A N 1
ATOM 1056 C CA . VAL A 1 128 ? 16.277 0.397 -29.375 1.00 79.75 128 VAL A CA 1
ATOM 1057 C C . VAL A 1 128 ? 16.909 1.698 -29.884 1.00 79.75 128 VAL A C 1
ATOM 1059 O O . VAL A 1 128 ? 16.356 2.782 -29.708 1.00 79.75 128 VAL A O 1
ATOM 1062 N N . ILE A 1 129 ? 18.076 1.605 -30.528 1.00 75.94 129 ILE A N 1
ATOM 1063 C CA . ILE A 1 129 ? 18.716 2.735 -31.223 1.00 75.94 129 ILE A CA 1
ATOM 1064 C C . ILE A 1 129 ? 18.277 2.712 -32.689 1.00 75.94 129 ILE A C 1
ATOM 1066 O O . ILE A 1 129 ? 18.721 1.870 -33.470 1.00 75.94 129 ILE A O 1
ATOM 1070 N N . ARG A 1 130 ? 17.411 3.650 -33.082 1.00 75.88 130 ARG A N 1
ATOM 1071 C CA . ARG A 1 130 ? 16.978 3.799 -34.478 1.00 75.88 130 ARG A CA 1
ATOM 1072 C C . ARG A 1 130 ? 17.978 4.669 -35.233 1.00 75.88 130 ARG A C 1
ATOM 1074 O O . ARG A 1 130 ? 17.903 5.889 -35.170 1.00 75.88 130 ARG A O 1
ATOM 1081 N N . LYS A 1 131 ? 18.902 4.034 -35.957 1.00 60.88 131 LYS A N 1
ATOM 1082 C CA . LYS A 1 131 ? 19.909 4.737 -36.775 1.00 60.88 131 LYS A CA 1
ATOM 1083 C C . LYS A 1 131 ? 19.301 5.557 -37.925 1.00 60.88 131 LYS A C 1
ATOM 1085 O O . LYS A 1 131 ? 19.887 6.550 -38.318 1.00 60.88 131 LYS A O 1
ATOM 1090 N N . ASN A 1 132 ? 18.113 5.181 -38.405 1.00 59.78 132 ASN A N 1
ATOM 1091 C CA . ASN A 1 132 ? 17.458 5.797 -39.568 1.00 59.78 132 ASN A CA 1
ATOM 1092 C C . ASN A 1 132 ? 16.245 6.665 -39.191 1.00 59.78 132 ASN A C 1
ATOM 1094 O O . ASN A 1 132 ? 15.341 6.852 -40.003 1.00 59.78 132 ASN A O 1
ATOM 1098 N N . ALA A 1 133 ? 16.159 7.139 -37.945 1.00 60.50 133 ALA A N 1
ATOM 1099 C CA . ALA A 1 133 ? 15.071 8.026 -37.556 1.00 60.50 133 ALA A CA 1
ATOM 1100 C C . ALA A 1 133 ? 15.299 9.419 -38.170 1.00 60.50 133 ALA A C 1
ATOM 1102 O O . ALA A 1 133 ? 16.181 10.168 -37.747 1.00 60.50 133 ALA A O 1
ATOM 1103 N N . GLN A 1 134 ? 14.513 9.751 -39.196 1.00 61.91 134 GLN A N 1
ATOM 1104 C CA . GLN A 1 134 ? 14.469 11.092 -39.770 1.00 61.91 134 GLN A CA 1
ATOM 1105 C C . GLN A 1 134 ? 13.788 12.017 -38.761 1.00 61.91 134 GLN A C 1
ATOM 1107 O O . GLN A 1 134 ? 12.568 12.019 -38.621 1.00 61.91 134 GLN A O 1
ATOM 1112 N N . HIS A 1 135 ? 14.587 12.772 -38.017 1.00 70.81 135 HIS A N 1
ATOM 1113 C CA . HIS A 1 135 ? 14.087 13.858 -37.187 1.00 70.81 135 HIS A CA 1
ATOM 1114 C C . HIS A 1 135 ? 14.221 15.158 -37.975 1.00 70.81 135 HIS A C 1
ATOM 1116 O O . HIS A 1 135 ? 15.283 15.423 -38.552 1.00 70.81 135 HIS A O 1
ATOM 1122 N N . SER A 1 136 ? 13.146 15.946 -38.023 1.00 68.94 136 SER A N 1
ATOM 1123 C CA . SER A 1 136 ? 13.228 17.333 -38.460 1.00 68.94 136 SER A CA 1
ATOM 1124 C C . SER A 1 136 ? 13.986 18.118 -37.392 1.00 68.94 136 SER A C 1
ATOM 1126 O O . SER A 1 136 ? 13.670 18.073 -36.203 1.00 68.94 136 SER A O 1
ATOM 1128 N N . ILE A 1 137 ? 15.041 18.799 -37.812 1.00 75.25 137 ILE A N 1
ATOM 1129 C CA . ILE A 1 137 ? 15.828 19.704 -36.990 1.00 75.25 137 ILE A CA 1
ATOM 1130 C C . ILE A 1 137 ? 15.684 21.094 -37.586 1.00 75.25 137 ILE A C 1
ATOM 1132 O O . ILE A 1 137 ? 15.828 21.304 -38.789 1.00 75.25 137 ILE A O 1
ATOM 1136 N N . ARG A 1 138 ? 15.415 22.073 -36.728 1.00 72.56 138 ARG A N 1
ATOM 1137 C CA . ARG A 1 138 ? 15.400 23.473 -37.131 1.00 72.56 138 ARG A CA 1
ATOM 1138 C C . ARG A 1 138 ? 16.824 24.025 -37.126 1.00 72.56 138 ARG A C 1
ATOM 1140 O O . ARG A 1 138 ? 17.471 24.065 -36.082 1.00 72.56 138 ARG A O 1
ATOM 1147 N N . VAL A 1 139 ? 17.295 24.481 -38.283 1.00 67.81 139 VAL A N 1
ATOM 1148 C CA . VAL A 1 139 ? 18.606 25.119 -38.460 1.00 67.81 139 VAL A CA 1
ATOM 1149 C C . VAL A 1 139 ? 18.370 26.571 -38.875 1.00 67.81 139 VAL A C 1
ATOM 1151 O O . VAL A 1 139 ? 18.018 26.861 -40.017 1.00 67.81 139 VAL A O 1
ATOM 1154 N N . GLY A 1 140 ? 18.513 27.496 -37.922 1.00 79.44 140 GLY A N 1
ATOM 1155 C CA . GLY A 1 140 ? 18.146 28.903 -38.113 1.00 79.44 140 GLY A CA 1
ATOM 1156 C C . GLY A 1 140 ? 16.626 29.086 -38.230 1.00 79.44 140 GLY A C 1
ATOM 1157 O O . GLY A 1 140 ? 15.891 28.850 -37.266 1.00 79.44 140 GLY A O 1
ATOM 1158 N N . GLU A 1 141 ? 16.157 29.500 -39.410 1.00 77.75 141 GLU A N 1
ATOM 1159 C CA . GLU A 1 141 ? 14.730 29.678 -39.738 1.00 77.75 141 GLU A CA 1
ATOM 1160 C C . GLU A 1 141 ? 14.141 28.526 -40.574 1.00 77.75 141 GLU A C 1
ATOM 1162 O O . GLU A 1 141 ? 12.937 28.501 -40.807 1.00 77.75 141 GLU A O 1
ATOM 1167 N N . GLN A 1 142 ? 14.959 27.559 -41.007 1.00 60.88 142 GLN A N 1
ATOM 1168 C CA . GLN A 1 142 ? 14.530 26.462 -41.883 1.00 60.88 142 GLN A CA 1
ATOM 1169 C C . GLN A 1 142 ? 14.447 25.134 -41.122 1.00 60.88 142 GLN A C 1
ATOM 1171 O O . GLN A 1 142 ? 15.359 24.782 -40.370 1.00 60.88 142 GLN A O 1
ATOM 1176 N N . GLU A 1 143 ? 13.375 24.372 -41.340 1.00 67.00 143 GLU A N 1
ATOM 1177 C CA . GLU A 1 143 ? 13.287 22.969 -40.924 1.00 67.00 143 GLU A CA 1
ATOM 1178 C C . GLU A 1 143 ? 13.982 22.088 -41.969 1.00 67.00 143 GLU A C 1
ATOM 1180 O O . GLU A 1 143 ? 13.633 22.128 -43.147 1.00 67.00 143 GLU A O 1
ATOM 1185 N N . LYS A 1 144 ? 14.988 21.318 -41.545 1.00 69.69 144 LYS A N 1
ATOM 1186 C CA . LYS A 1 144 ? 15.734 20.366 -42.383 1.00 69.69 144 LYS A CA 1
ATOM 1187 C C . LYS A 1 144 ? 15.765 19.004 -41.715 1.00 69.69 144 LYS A C 1
ATOM 1189 O O . LYS A 1 144 ? 15.650 18.909 -40.495 1.00 69.69 144 LYS A O 1
ATOM 1194 N N . THR A 1 145 ? 15.930 17.931 -42.472 1.00 71.06 145 THR A N 1
ATOM 1195 C CA . THR A 1 145 ? 16.057 16.595 -41.865 1.00 71.06 145 THR A CA 1
ATOM 1196 C C . THR A 1 145 ? 17.507 16.291 -41.476 1.00 71.06 145 THR A C 1
ATOM 1198 O O . THR A 1 145 ? 18.450 16.809 -42.076 1.00 71.06 145 THR A O 1
ATOM 1201 N N . ASN A 1 146 ? 17.707 15.422 -40.478 1.00 62.91 146 ASN A N 1
ATOM 1202 C CA . ASN A 1 146 ? 19.045 14.945 -40.084 1.00 62.91 146 ASN A CA 1
ATOM 1203 C C . ASN A 1 146 ? 19.883 14.423 -41.261 1.00 62.91 146 ASN A C 1
ATOM 1205 O O . ASN A 1 146 ? 21.087 14.654 -41.308 1.00 62.91 146 ASN A O 1
ATOM 1209 N N . VAL A 1 147 ? 19.232 13.747 -42.211 1.00 65.00 147 VAL A N 1
ATOM 1210 C CA . VAL A 1 147 ? 19.883 13.154 -43.386 1.00 65.00 147 VAL A CA 1
ATOM 1211 C C . VAL A 1 147 ? 20.414 14.243 -44.322 1.00 65.00 147 VAL A C 1
ATOM 1213 O O . VAL A 1 147 ? 21.565 14.175 -44.741 1.00 65.00 147 VAL A O 1
ATOM 1216 N N . GLU A 1 148 ? 19.627 15.292 -44.578 1.00 62.56 148 GLU A N 1
ATOM 1217 C CA . GLU A 1 148 ? 20.051 16.431 -45.405 1.00 62.56 148 GLU A CA 1
ATOM 1218 C C . GLU A 1 148 ? 21.218 17.203 -44.773 1.00 62.56 148 GLU A C 1
ATOM 1220 O O . GLU A 1 148 ? 22.123 17.653 -45.473 1.00 62.56 148 GLU A O 1
ATOM 1225 N N . MET A 1 149 ? 21.231 17.355 -43.444 1.00 64.56 149 MET A N 1
ATOM 1226 C CA . MET A 1 149 ? 22.339 18.017 -42.746 1.00 64.56 149 MET A CA 1
ATOM 1227 C C . MET A 1 149 ? 23.618 17.175 -42.748 1.00 64.56 149 MET A C 1
ATOM 1229 O O . MET A 1 149 ? 24.703 17.733 -42.921 1.00 64.56 149 MET A O 1
ATOM 1233 N N . GLU A 1 150 ? 23.514 15.852 -42.592 1.00 66.69 150 GLU A N 1
ATOM 1234 C CA . GLU A 1 150 ? 24.670 14.956 -42.685 1.00 66.69 150 GLU A CA 1
ATOM 1235 C C . GLU A 1 150 ? 25.283 14.984 -44.095 1.00 66.69 150 GLU A C 1
ATOM 1237 O O . GLU A 1 150 ? 26.501 15.114 -44.233 1.00 66.69 150 GLU A O 1
ATOM 1242 N N . GLU A 1 151 ? 24.453 14.981 -45.140 1.00 68.94 151 GLU A N 1
ATOM 1243 C CA . GLU A 1 151 ? 24.904 15.092 -46.531 1.00 68.9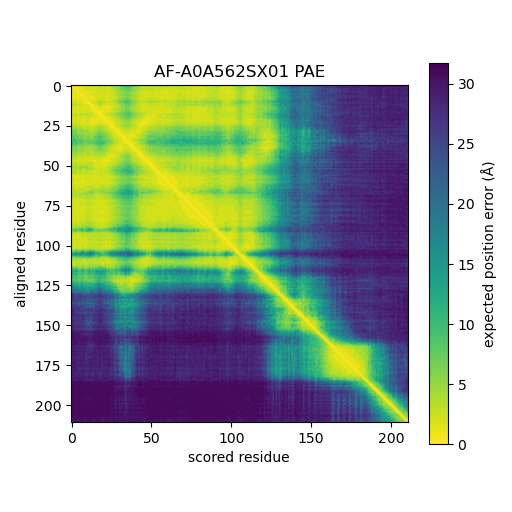4 151 GLU A CA 1
ATOM 1244 C C . GLU A 1 151 ? 25.566 16.454 -46.825 1.00 68.94 151 GLU A C 1
ATOM 1246 O O . GLU A 1 151 ? 26.645 16.510 -47.427 1.00 68.94 151 GLU A O 1
ATOM 1251 N N . LEU A 1 152 ? 24.995 17.564 -46.341 1.00 65.81 152 LEU A N 1
ATOM 1252 C CA . LEU A 1 152 ? 25.584 18.902 -46.499 1.00 65.81 152 LEU A CA 1
ATOM 1253 C C . LEU A 1 152 ? 26.953 19.029 -45.807 1.00 65.81 152 LEU A C 1
ATOM 1255 O O . LEU A 1 152 ? 27.887 19.589 -46.390 1.00 65.81 152 LEU A O 1
ATOM 1259 N N . LEU A 1 153 ? 27.101 18.481 -44.597 1.00 67.75 153 LEU A N 1
ATOM 1260 C CA . LEU A 1 153 ? 28.369 18.489 -43.857 1.00 67.75 153 LEU A CA 1
ATOM 1261 C C . LEU A 1 153 ? 29.426 17.594 -44.518 1.00 67.75 153 LEU A C 1
ATOM 1263 O O . LEU A 1 153 ? 30.585 18.000 -44.647 1.00 67.75 153 LEU A O 1
ATOM 1267 N N . GLN A 1 154 ? 29.038 16.408 -44.996 1.00 62.88 154 GLN A N 1
ATOM 1268 C CA . GLN A 1 154 ? 29.943 15.520 -45.735 1.00 62.88 154 GLN A CA 1
ATOM 1269 C C . GLN A 1 154 ? 30.403 16.142 -47.062 1.00 62.88 154 GLN A C 1
ATOM 1271 O O . GLN A 1 154 ? 31.555 15.967 -47.468 1.00 62.88 154 GLN A O 1
ATOM 1276 N N . THR A 1 155 ? 29.545 16.929 -47.716 1.00 57.94 155 THR A N 1
ATOM 1277 C CA . THR A 1 155 ? 29.896 17.633 -48.959 1.00 57.94 155 THR A CA 1
ATOM 1278 C C . THR A 1 155 ? 30.940 18.731 -48.720 1.00 57.94 155 THR A C 1
ATOM 1280 O O . THR A 1 155 ? 31.842 18.909 -49.542 1.00 57.94 155 THR A O 1
ATOM 1283 N N . GLN A 1 156 ? 30.891 19.420 -47.573 1.00 57.62 156 GLN A N 1
ATOM 1284 C CA . GLN A 1 156 ? 31.906 20.411 -47.185 1.00 57.62 156 GLN A CA 1
ATOM 1285 C C . GLN A 1 156 ? 33.249 19.782 -46.783 1.00 57.62 156 GLN A C 1
ATOM 1287 O O . GLN A 1 156 ? 34.286 20.434 -46.900 1.00 57.62 156 GLN A O 1
ATOM 1292 N N . SER A 1 157 ? 33.267 18.512 -46.365 1.00 52.38 157 SER A N 1
ATOM 1293 C CA . SER A 1 157 ? 34.490 17.807 -45.960 1.00 52.38 157 SER A CA 1
ATOM 1294 C C . SER A 1 157 ? 35.151 17.000 -47.085 1.00 52.38 157 SER A C 1
ATOM 1296 O O . SER A 1 157 ? 35.883 16.043 -46.797 1.00 52.38 157 SER A O 1
ATOM 1298 N N . ARG A 1 158 ? 34.925 17.330 -48.368 1.00 53.03 158 ARG A N 1
ATOM 1299 C CA . ARG A 1 158 ? 35.736 16.755 -49.455 1.00 53.03 158 ARG A CA 1
ATOM 1300 C C . ARG A 1 158 ? 37.195 17.149 -49.230 1.00 53.03 158 ARG A C 1
ATOM 1302 O O . ARG A 1 158 ? 37.614 18.251 -49.569 1.00 53.03 158 ARG A O 1
ATOM 1309 N N . LYS A 1 159 ? 37.943 16.221 -48.622 1.00 55.06 159 LYS A N 1
ATOM 1310 C CA . LYS A 1 159 ? 39.384 16.287 -48.383 1.00 55.06 159 LYS A CA 1
ATOM 1311 C C . LYS A 1 159 ? 40.052 16.823 -49.640 1.00 55.06 159 LYS A C 1
ATOM 1313 O O . LYS A 1 159 ? 40.038 16.161 -50.677 1.00 55.06 159 LYS A O 1
ATOM 1318 N N . THR A 1 160 ? 40.651 18.003 -49.535 1.00 60.56 160 THR A N 1
ATOM 1319 C CA . THR A 1 160 ? 41.659 18.424 -50.497 1.00 60.56 160 THR A CA 1
ATOM 1320 C C . THR A 1 160 ? 42.701 17.313 -50.517 1.00 60.56 160 THR A C 1
ATOM 1322 O O . THR A 1 160 ? 43.231 16.916 -49.476 1.00 60.56 160 THR A O 1
ATOM 1325 N N . LEU A 1 161 ? 42.898 16.695 -51.682 1.00 61.81 161 LEU A N 1
ATOM 1326 C CA . LEU A 1 161 ? 43.912 15.662 -51.833 1.00 61.81 161 LEU A CA 1
ATOM 1327 C C . LEU A 1 161 ? 45.236 16.307 -51.421 1.00 61.81 161 LEU A C 1
ATOM 1329 O O . LEU A 1 161 ? 45.689 17.270 -52.037 1.00 61.81 161 LEU A O 1
ATOM 1333 N N . ASN A 1 162 ? 45.810 15.840 -50.317 1.00 70.31 162 ASN A N 1
ATOM 1334 C CA . ASN A 1 162 ? 47.035 16.410 -49.790 1.00 70.31 162 ASN A CA 1
ATOM 1335 C C . ASN A 1 162 ? 48.200 15.886 -50.634 1.00 70.31 162 ASN A C 1
ATOM 1337 O O . ASN A 1 162 ? 48.807 14.877 -50.291 1.00 70.31 162 ASN A O 1
ATOM 1341 N N . LEU A 1 163 ? 48.490 16.546 -51.761 1.00 76.88 163 LEU A N 1
ATOM 1342 C CA . LEU A 1 163 ? 49.587 16.189 -52.671 1.00 76.88 163 LEU A CA 1
ATOM 1343 C C . LEU A 1 163 ? 50.983 16.406 -52.053 1.00 76.88 163 LEU A C 1
ATOM 1345 O O . LEU A 1 163 ? 51.981 16.046 -52.671 1.00 76.88 163 LEU A O 1
ATOM 1349 N N . TRP A 1 164 ? 51.083 16.934 -50.829 1.00 83.06 164 TRP A N 1
ATOM 1350 C CA . TRP A 1 164 ? 52.362 17.156 -50.154 1.00 83.06 164 TRP A CA 1
ATOM 1351 C C . TRP A 1 164 ? 53.162 15.863 -49.937 1.00 83.06 164 TRP A C 1
ATOM 1353 O O . TRP A 1 164 ? 54.382 15.854 -50.101 1.00 83.06 164 TRP A O 1
ATOM 1363 N N . TRP A 1 165 ? 52.483 14.743 -49.668 1.00 83.25 165 TRP A N 1
ATOM 1364 C CA . TRP A 1 165 ? 53.145 13.439 -49.527 1.00 83.25 165 TRP A CA 1
ATOM 1365 C C . TRP A 1 165 ? 53.868 12.993 -50.811 1.0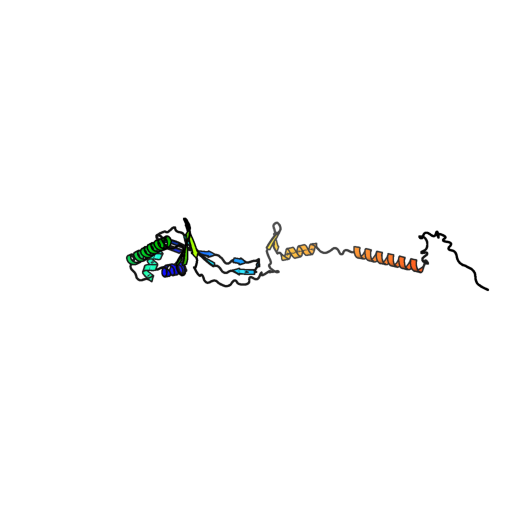0 83.25 165 TRP A C 1
ATOM 1367 O O . TRP A 1 165 ? 54.884 12.306 -50.739 1.00 83.25 165 TRP A O 1
ATOM 1377 N N . LEU A 1 166 ? 53.388 13.434 -51.981 1.00 85.19 166 LEU A N 1
ATOM 1378 C CA . LEU A 1 166 ? 53.985 13.117 -53.275 1.00 85.19 166 LEU A CA 1
ATOM 1379 C C . LEU A 1 166 ? 55.328 13.842 -53.443 1.00 85.19 166 LEU A C 1
ATOM 1381 O O . LEU A 1 166 ? 56.299 13.252 -53.913 1.00 85.19 166 LEU A O 1
ATOM 1385 N N . PHE A 1 167 ? 55.405 15.098 -52.989 1.00 88.31 167 PHE A N 1
ATOM 1386 C CA . PHE A 1 167 ? 56.656 15.858 -52.950 1.00 88.31 167 PHE A CA 1
ATOM 1387 C C . PHE A 1 167 ? 57.652 15.258 -51.951 1.00 88.31 167 PHE A C 1
ATOM 1389 O O . PHE A 1 167 ? 58.835 15.143 -52.271 1.00 88.31 167 PHE A O 1
ATOM 1396 N N . ALA A 1 168 ? 57.184 14.818 -50.776 1.00 89.44 168 ALA A N 1
ATOM 1397 C CA . ALA A 1 168 ? 58.029 14.133 -49.796 1.00 89.44 168 ALA A CA 1
ATOM 1398 C C . ALA A 1 168 ? 58.622 12.828 -50.362 1.00 89.44 168 ALA A C 1
ATOM 1400 O O . ALA A 1 168 ? 59.814 12.566 -50.195 1.00 89.44 168 ALA A O 1
ATOM 1401 N N . LEU A 1 169 ? 57.820 12.046 -51.094 1.00 92.69 169 LEU A N 1
ATOM 1402 C CA . LEU A 1 169 ? 58.271 10.816 -51.749 1.00 92.69 169 LEU A CA 1
ATOM 1403 C C . LEU A 1 169 ? 59.300 11.093 -52.857 1.00 92.69 169 LEU A C 1
ATOM 1405 O O . LEU A 1 169 ? 60.315 10.402 -52.945 1.00 92.69 169 LEU A O 1
ATOM 1409 N N . ALA A 1 170 ? 59.068 12.122 -53.677 1.00 92.50 170 ALA A N 1
ATOM 1410 C CA . ALA A 1 170 ? 59.998 12.515 -54.734 1.00 92.50 170 ALA A CA 1
ATOM 1411 C C . ALA A 1 170 ? 61.363 12.947 -54.168 1.00 92.50 170 ALA A C 1
ATOM 1413 O O . ALA A 1 170 ? 62.401 12.540 -54.689 1.00 92.50 170 ALA A O 1
ATOM 1414 N N . LEU A 1 171 ? 61.370 13.717 -53.075 1.00 93.25 171 LEU A N 1
ATOM 1415 C CA . LEU A 1 171 ? 62.595 14.174 -52.410 1.00 93.25 171 LEU A CA 1
ATOM 1416 C C . LEU A 1 171 ? 63.363 13.009 -51.764 1.00 93.25 171 LEU A C 1
ATOM 1418 O O . LEU A 1 171 ? 64.590 12.949 -51.831 1.00 93.25 171 LEU A O 1
ATOM 1422 N N . PHE A 1 172 ? 62.652 12.037 -51.189 1.00 94.19 172 PHE A N 1
ATOM 1423 C CA . PHE A 1 172 ? 63.281 10.832 -50.647 1.00 94.19 172 PHE A CA 1
ATOM 1424 C C . PHE A 1 172 ? 64.009 10.023 -51.733 1.00 94.19 172 PHE A C 1
ATOM 1426 O O . PHE A 1 172 ? 65.152 9.607 -51.537 1.00 94.19 172 PHE A O 1
ATOM 1433 N N . LEU A 1 173 ? 63.381 9.843 -52.900 1.00 94.31 173 LEU A N 1
ATOM 1434 C CA . LEU A 1 173 ? 63.990 9.120 -54.020 1.00 94.31 173 LEU A CA 1
ATOM 1435 C C . LEU A 1 173 ? 65.228 9.837 -54.573 1.00 94.31 173 LEU A C 1
ATOM 1437 O O . LEU A 1 173 ? 66.234 9.180 -54.843 1.00 94.31 173 LEU A O 1
ATOM 1441 N N . THR A 1 174 ? 65.201 11.167 -54.705 1.00 93.06 174 THR A N 1
ATOM 1442 C CA . THR A 1 174 ? 66.369 11.922 -55.191 1.00 93.06 174 THR A CA 1
ATOM 1443 C C . THR A 1 174 ? 67.544 11.849 -54.217 1.00 93.06 174 THR A C 1
ATOM 1445 O O . THR A 1 174 ? 68.679 11.644 -54.650 1.00 93.06 174 THR A O 1
ATOM 1448 N N . ALA A 1 175 ? 67.288 11.930 -52.908 1.00 92.12 175 ALA A N 1
ATOM 1449 C CA . ALA A 1 175 ? 68.320 11.749 -51.888 1.00 92.12 175 ALA A CA 1
ATOM 1450 C C . ALA A 1 175 ? 68.945 10.344 -51.946 1.00 92.12 175 ALA A C 1
ATOM 1452 O O . ALA A 1 175 ? 70.166 10.205 -51.879 1.00 92.12 175 ALA A O 1
ATOM 1453 N N . LEU A 1 176 ? 68.125 9.305 -52.130 1.00 92.56 176 LEU A N 1
ATOM 1454 C CA . LEU A 1 176 ? 68.591 7.920 -52.201 1.00 92.56 176 LEU A CA 1
ATOM 1455 C C . LEU A 1 176 ? 69.489 7.678 -53.426 1.00 92.56 176 LEU A C 1
ATOM 1457 O O . LEU A 1 176 ? 70.533 7.036 -53.304 1.00 92.56 176 LEU A O 1
ATOM 1461 N N . VAL A 1 177 ? 69.142 8.258 -54.580 1.00 91.56 177 VAL A N 1
ATOM 1462 C CA . VAL A 1 177 ? 69.984 8.213 -55.790 1.00 91.56 177 VAL A CA 1
ATOM 1463 C C . VAL A 1 177 ? 71.333 8.905 -55.561 1.00 91.56 177 VAL A C 1
ATOM 1465 O O . VAL A 1 177 ? 72.367 8.352 -55.931 1.00 91.56 177 VAL A O 1
ATOM 1468 N N . LEU A 1 178 ? 71.351 10.076 -54.915 1.00 88.12 178 LEU A N 1
ATOM 1469 C CA . LEU A 1 178 ? 72.594 10.798 -54.607 1.00 88.12 178 LEU A CA 1
ATOM 1470 C C . LEU A 1 178 ? 73.501 10.020 -53.640 1.00 88.12 178 LEU A C 1
ATOM 1472 O O . LEU A 1 178 ? 74.718 9.967 -53.834 1.00 88.12 178 LEU A O 1
ATOM 1476 N N . ILE A 1 179 ? 72.922 9.381 -52.621 1.00 85.88 179 ILE A N 1
ATOM 1477 C CA . ILE A 1 179 ? 73.677 8.549 -51.673 1.00 85.88 179 ILE A CA 1
ATOM 1478 C C . ILE A 1 179 ? 74.302 7.354 -52.399 1.00 85.88 179 ILE A C 1
ATOM 1480 O O . ILE A 1 179 ? 75.497 7.104 -52.254 1.00 85.88 179 ILE A O 1
ATOM 1484 N N . LEU A 1 180 ? 73.527 6.650 -53.228 1.00 85.06 180 LEU A N 1
ATOM 1485 C CA . LEU A 1 180 ? 74.048 5.520 -54.000 1.00 85.06 180 LEU A CA 1
ATOM 1486 C C . LEU A 1 180 ? 75.161 5.958 -54.956 1.00 85.06 180 LEU A C 1
ATOM 1488 O O . LEU A 1 180 ? 76.212 5.324 -54.985 1.00 85.06 180 LEU A O 1
ATOM 1492 N N . PHE A 1 181 ? 74.973 7.073 -55.667 1.00 84.88 181 PHE A N 1
ATOM 1493 C CA . PHE A 1 181 ? 75.966 7.606 -56.600 1.00 84.88 181 PHE A CA 1
ATOM 1494 C C . PHE A 1 181 ? 77.296 7.944 -55.914 1.00 84.88 181 PHE A C 1
ATOM 1496 O O . PHE A 1 181 ? 78.361 7.594 -56.431 1.00 84.88 181 PHE A O 1
ATOM 1503 N N . THR A 1 182 ? 77.253 8.586 -54.740 1.00 81.62 182 THR A N 1
ATOM 1504 C CA . THR A 1 182 ? 78.470 8.941 -53.989 1.00 81.62 182 THR A CA 1
ATOM 1505 C C . THR A 1 182 ? 79.202 7.710 -53.458 1.00 81.62 182 THR A C 1
ATOM 1507 O O . THR A 1 182 ? 80.428 7.684 -53.519 1.00 81.62 182 THR A O 1
ATOM 1510 N N . LEU A 1 183 ? 78.484 6.668 -53.029 1.00 78.69 183 LEU A N 1
ATOM 1511 C CA . LEU A 1 183 ? 79.085 5.402 -52.594 1.00 78.69 183 LEU A CA 1
ATOM 1512 C C . LEU A 1 183 ? 79.785 4.648 -53.735 1.00 78.69 183 LEU A C 1
ATOM 1514 O O . LEU A 1 183 ? 80.828 4.041 -53.505 1.00 78.69 183 LEU A O 1
ATOM 1518 N N . THR A 1 184 ? 79.248 4.686 -54.958 1.00 77.25 184 THR A N 1
ATOM 1519 C CA . THR A 1 184 ? 79.894 4.045 -56.120 1.00 77.25 184 THR A CA 1
ATOM 1520 C C . THR A 1 184 ? 81.085 4.825 -56.671 1.00 77.25 184 THR A C 1
ATOM 1522 O O . THR A 1 184 ? 82.040 4.206 -57.133 1.00 77.25 184 THR A O 1
ATOM 1525 N N . ASN A 1 185 ? 81.052 6.162 -56.631 1.00 71.06 185 ASN A N 1
ATOM 1526 C CA . ASN A 1 185 ? 82.069 6.998 -57.284 1.00 71.06 185 ASN A CA 1
ATOM 1527 C C . ASN A 1 185 ? 83.165 7.518 -56.344 1.00 71.06 185 ASN A C 1
ATOM 1529 O O . ASN A 1 185 ? 84.217 7.945 -56.818 1.00 71.06 185 ASN A O 1
ATOM 1533 N N . HIS A 1 186 ? 82.961 7.468 -55.026 1.00 63.38 186 HIS A N 1
ATOM 1534 C CA . HIS A 1 186 ? 83.969 7.851 -54.043 1.00 63.38 186 HIS A CA 1
ATOM 1535 C C . HIS A 1 186 ? 84.248 6.690 -53.087 1.00 63.38 186 HIS A C 1
ATOM 1537 O O . HIS A 1 186 ? 83.386 6.276 -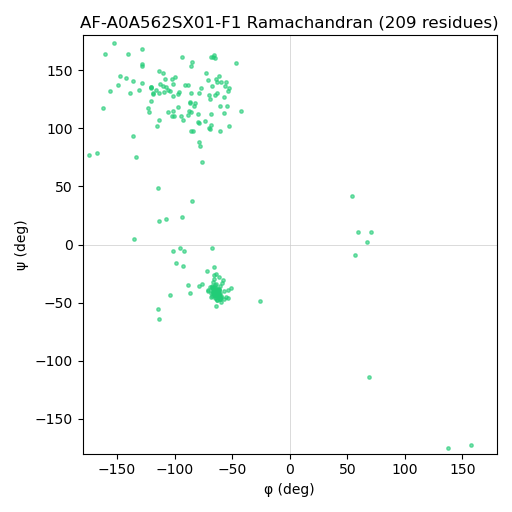52.318 1.00 63.38 186 HIS A O 1
ATOM 1543 N N . SER A 1 187 ? 85.487 6.190 -53.084 1.00 58.19 187 SER A N 1
ATOM 1544 C CA . SER A 1 187 ? 85.961 5.284 -52.036 1.00 58.19 187 SER A CA 1
ATOM 1545 C C . SER A 1 187 ? 85.798 5.962 -50.663 1.00 58.19 187 SER A C 1
ATOM 1547 O O . SER A 1 187 ? 86.299 7.081 -50.494 1.00 58.19 187 SER A O 1
ATOM 1549 N N . PRO A 1 188 ? 85.134 5.335 -49.677 1.00 58.91 188 PRO A N 1
ATOM 1550 C CA . PRO A 1 188 ? 84.867 5.960 -48.388 1.00 58.91 188 PRO A CA 1
ATOM 1551 C C . PRO A 1 188 ? 86.174 6.154 -47.612 1.00 58.91 188 PRO A C 1
ATOM 1553 O O . PRO A 1 188 ? 86.727 5.227 -47.024 1.00 58.91 188 PRO A O 1
ATOM 1556 N N . GLN A 1 189 ? 86.677 7.387 -47.588 1.00 57.88 189 GLN A N 1
ATOM 1557 C CA . GLN A 1 189 ? 87.788 7.802 -46.732 1.00 57.88 189 GLN A CA 1
ATOM 1558 C C . GLN A 1 189 ? 87.296 7.981 -45.287 1.00 57.88 189 GLN A C 1
ATOM 1560 O O . GLN A 1 189 ? 87.178 9.090 -44.772 1.00 57.88 189 GLN A O 1
ATOM 1565 N N . TRP A 1 190 ? 86.981 6.867 -44.624 1.00 54.94 190 TRP A N 1
ATOM 1566 C CA . TRP A 1 190 ? 86.441 6.831 -43.260 1.00 54.94 190 TRP A CA 1
ATOM 1567 C C . TRP A 1 190 ? 87.518 6.877 -42.164 1.00 54.94 190 TRP A C 1
ATOM 1569 O O . TRP A 1 190 ? 87.385 6.240 -41.127 1.00 54.94 190 TRP A O 1
ATOM 1579 N N . ASN A 1 191 ? 88.596 7.636 -42.355 1.00 56.03 191 ASN A N 1
ATOM 1580 C CA . ASN A 1 191 ? 89.638 7.774 -41.337 1.00 56.03 191 ASN A CA 1
ATOM 1581 C C . ASN A 1 191 ? 90.066 9.229 -41.193 1.00 56.03 191 ASN A C 1
ATOM 1583 O O . ASN A 1 191 ? 90.970 9.678 -41.893 1.00 56.03 191 ASN A O 1
ATOM 1587 N N . ARG A 1 192 ? 89.433 9.942 -40.254 1.00 57.41 192 ARG A N 1
ATOM 1588 C CA . ARG A 1 192 ? 90.025 11.053 -39.484 1.00 57.41 192 ARG A CA 1
ATOM 1589 C C . ARG A 1 192 ? 89.040 11.533 -38.418 1.00 57.41 192 ARG A C 1
ATOM 1591 O O . ARG A 1 192 ? 88.407 12.565 -38.577 1.00 57.41 192 ARG A O 1
ATOM 1598 N N . GLN A 1 193 ? 88.929 10.771 -37.333 1.00 56.00 193 GLN A N 1
ATOM 1599 C CA . GLN A 1 193 ? 88.572 11.271 -35.998 1.00 56.00 193 GLN A CA 1
ATOM 1600 C C . GLN A 1 193 ? 88.864 10.159 -34.973 1.00 56.00 193 GLN A C 1
ATOM 1602 O O . GLN A 1 193 ? 87.990 9.410 -34.560 1.00 56.00 193 GLN A O 1
ATOM 1607 N N . GLY A 1 194 ? 90.141 10.000 -34.616 1.00 53.06 194 GLY A N 1
ATOM 1608 C CA . GLY A 1 194 ? 90.597 9.059 -33.590 1.00 53.06 194 GLY A CA 1
ATOM 1609 C C . GLY A 1 194 ? 92.001 9.429 -33.112 1.00 53.06 194 GLY A C 1
ATOM 1610 O O . GLY A 1 194 ? 92.934 9.462 -33.909 1.00 53.06 194 GLY A O 1
ATOM 1611 N N . ASN A 1 195 ? 92.125 9.768 -31.827 1.00 61.47 195 ASN A N 1
ATOM 1612 C CA . ASN A 1 195 ? 93.349 10.222 -31.163 1.00 61.47 195 ASN A CA 1
ATOM 1613 C C . ASN A 1 195 ? 94.460 9.151 -31.231 1.00 61.47 195 ASN A C 1
ATOM 1615 O O . ASN A 1 195 ? 94.288 8.051 -30.712 1.00 61.47 195 ASN A O 1
ATOM 1619 N N . SER A 1 196 ? 95.596 9.463 -31.861 1.00 57.81 196 SER A N 1
ATOM 1620 C CA . SER A 1 196 ? 96.684 8.514 -32.141 1.00 57.81 196 SER A CA 1
ATOM 1621 C C . SER A 1 196 ? 97.984 8.839 -31.396 1.00 57.81 196 SER A C 1
ATOM 1623 O O . SER A 1 196 ? 99.060 8.854 -31.996 1.00 57.81 196 SER A O 1
ATOM 1625 N N . GLN A 1 197 ? 97.917 9.084 -30.088 1.00 54.62 197 GLN A N 1
ATOM 1626 C CA . GLN A 1 197 ? 99.109 9.041 -29.233 1.00 54.62 197 GLN A CA 1
ATOM 1627 C C . GLN A 1 197 ? 99.149 7.715 -28.463 1.00 54.62 197 GLN A C 1
ATOM 1629 O O . GLN A 1 197 ? 98.282 7.434 -27.641 1.00 54.62 197 GLN A O 1
ATOM 1634 N N . LYS A 1 198 ? 100.155 6.876 -28.748 1.00 57.62 198 LYS A N 1
ATOM 1635 C CA . LYS A 1 198 ? 100.410 5.619 -28.026 1.00 57.62 198 LYS A CA 1
ATOM 1636 C C . LYS A 1 198 ? 101.284 5.897 -26.796 1.00 57.62 198 LYS A C 1
ATOM 1638 O O . LYS A 1 198 ? 102.403 6.385 -26.945 1.00 57.62 198 LYS A O 1
ATOM 1643 N N . LEU A 1 199 ? 100.796 5.552 -25.604 1.00 60.75 199 LEU A N 1
ATOM 1644 C CA . LEU A 1 199 ? 101.582 5.522 -24.364 1.00 60.75 199 LEU A CA 1
ATOM 1645 C C . LEU A 1 199 ? 102.590 4.361 -24.431 1.00 60.75 199 LEU A C 1
ATOM 1647 O O . LEU A 1 199 ? 102.215 3.233 -24.749 1.00 60.75 199 LEU A O 1
ATOM 1651 N N . LYS A 1 200 ? 103.872 4.630 -24.160 1.00 56.25 200 LYS A N 1
ATOM 1652 C CA . LYS A 1 200 ? 104.925 3.604 -24.107 1.00 56.25 200 LYS A CA 1
ATOM 1653 C C . LYS A 1 200 ? 104.962 2.975 -22.709 1.00 56.25 200 LYS A C 1
ATOM 1655 O O . LYS A 1 200 ? 105.344 3.653 -21.762 1.00 56.25 200 LYS A O 1
ATOM 1660 N N . LEU A 1 201 ? 104.628 1.689 -22.601 1.00 57.19 201 LEU A N 1
ATOM 1661 C CA . LEU A 1 201 ? 105.056 0.827 -21.494 1.00 57.19 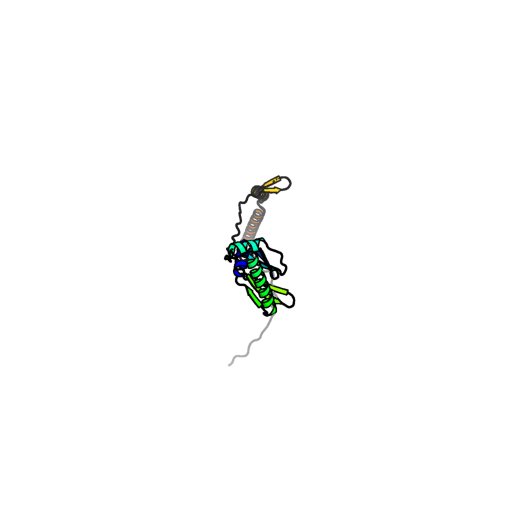201 LEU A CA 1
ATOM 1662 C C . LEU A 1 201 ? 106.217 -0.040 -21.989 1.00 57.19 201 LEU A C 1
ATOM 1664 O O . LEU A 1 201 ? 106.094 -0.684 -23.028 1.00 57.19 201 LEU A O 1
ATOM 1668 N N . ASN A 1 202 ? 107.327 -0.048 -21.252 1.00 51.94 202 ASN A N 1
ATOM 1669 C CA . ASN A 1 202 ? 108.441 -0.965 -21.474 1.00 51.94 202 ASN A CA 1
ATOM 1670 C C . ASN A 1 202 ? 108.509 -1.897 -20.255 1.00 51.94 202 ASN A C 1
ATOM 1672 O O . ASN A 1 202 ? 108.879 -1.450 -19.171 1.00 51.94 202 ASN A O 1
ATOM 1676 N N . GLU A 1 203 ? 108.115 -3.159 -20.427 1.00 60.50 203 GLU A N 1
ATOM 1677 C CA . GLU A 1 203 ? 108.262 -4.220 -19.422 1.00 60.50 203 GLU A CA 1
ATOM 1678 C C . GLU A 1 203 ? 109.448 -5.140 -19.762 1.00 60.50 203 GLU A C 1
ATOM 1680 O O . GLU A 1 203 ? 109.732 -5.416 -20.929 1.00 60.50 203 GLU A O 1
ATOM 1685 N N . MET A 1 204 ? 110.153 -5.574 -18.711 1.00 55.16 204 MET A N 1
ATOM 1686 C CA . MET A 1 204 ? 111.358 -6.421 -18.711 1.00 55.16 204 MET A CA 1
ATOM 1687 C C . MET A 1 204 ? 111.056 -7.888 -19.063 1.00 55.16 204 MET A C 1
ATOM 1689 O O . MET A 1 204 ? 110.011 -8.400 -18.666 1.00 55.16 204 MET A O 1
ATOM 1693 N N . PRO A 1 205 ? 111.979 -8.607 -19.734 1.00 54.62 205 PRO A N 1
ATOM 1694 C CA . PRO A 1 205 ? 112.435 -9.935 -19.242 1.00 54.62 205 PRO A CA 1
ATOM 1695 C C . PRO A 1 205 ? 113.886 -10.285 -19.697 1.00 54.62 205 PRO A C 1
ATOM 1697 O O . PRO A 1 205 ? 114.451 -9.578 -20.521 1.00 54.62 205 PRO A O 1
ATOM 1700 N N . ALA A 1 206 ? 114.596 -11.352 -19.301 1.00 57.06 206 ALA A N 1
ATOM 1701 C CA . ALA A 1 206 ? 114.479 -12.411 -18.291 1.00 57.06 206 ALA A CA 1
ATOM 1702 C C . ALA A 1 206 ? 115.882 -13.038 -18.058 1.00 57.06 206 ALA A C 1
ATOM 1704 O O . ALA A 1 206 ? 116.805 -12.866 -18.854 1.00 57.06 206 ALA A O 1
ATOM 1705 N N . LEU A 1 207 ? 115.997 -13.768 -16.945 1.00 50.06 207 LEU A N 1
ATOM 1706 C CA . LEU A 1 207 ? 117.175 -14.435 -16.380 1.00 50.06 207 LEU A CA 1
ATOM 1707 C C . LEU A 1 207 ? 117.756 -15.613 -17.204 1.00 50.06 207 LEU A C 1
ATOM 1709 O O . LEU A 1 207 ? 117.101 -16.217 -18.047 1.00 50.06 207 LEU A O 1
ATOM 1713 N N . TYR A 1 208 ? 119.016 -15.897 -16.858 1.00 48.72 208 TYR A N 1
ATOM 1714 C CA . TYR A 1 208 ? 120.068 -16.792 -17.372 1.00 48.72 208 TYR A CA 1
ATOM 1715 C C . TYR A 1 208 ? 119.704 -18.258 -17.723 1.00 48.72 208 TYR A C 1
ATOM 1717 O O . TYR A 1 208 ? 118.802 -18.848 -17.131 1.00 48.72 208 TYR A O 1
ATOM 1725 N N . LYS A 1 209 ? 120.494 -18.890 -18.616 1.00 49.84 209 LYS A N 1
ATOM 1726 C CA . LYS A 1 209 ? 120.413 -20.323 -18.976 1.00 49.84 209 LYS A CA 1
ATOM 1727 C C . LYS A 1 209 ? 121.734 -21.057 -18.679 1.00 49.84 209 LYS A C 1
ATOM 1729 O O . LYS A 1 209 ? 122.809 -20.565 -18.995 1.00 49.84 209 LYS A O 1
ATOM 1734 N N . SER A 1 210 ? 121.614 -22.244 -18.088 1.00 42.72 210 SER A N 1
ATOM 1735 C CA . SER A 1 210 ? 122.667 -23.152 -17.608 1.00 42.72 210 SER A CA 1
ATOM 1736 C C . SER A 1 210 ? 123.615 -23.716 -18.678 1.00 42.72 210 SER A C 1
ATOM 1738 O O . SER A 1 210 ? 123.138 -24.232 -19.696 1.00 42.72 210 SER A O 1
ATOM 1740 N N . ARG A 1 211 ? 124.910 -23.803 -18.347 1.00 40.81 211 ARG A N 1
ATOM 1741 C CA . ARG A 1 211 ? 125.693 -25.050 -18.386 1.00 40.81 211 ARG A CA 1
ATOM 1742 C C . ARG A 1 211 ? 126.902 -24.951 -17.464 1.00 40.81 211 ARG A C 1
ATOM 1744 O O . ARG A 1 211 ? 127.449 -23.832 -17.372 1.00 40.81 211 ARG A O 1
#